Protein AF-A0A2C6L1L6-F1 (afdb_monomer_lite)

InterPro domains:
  IPR036282 Glutathione S-transferase, C-terminal domain superfamily [SSF47616] (89-254)

Structure (mmCIF, N/CA/C/O backbone):
data_AF-A0A2C6L1L6-F1
#
_entry.id   AF-A0A2C6L1L6-F1
#
loop_
_atom_site.group_PDB
_atom_site.id
_atom_site.type_symbol
_atom_site.label_atom_id
_atom_site.label_alt_id
_atom_site.label_comp_id
_atom_site.label_asym_id
_atom_site.label_entity_id
_atom_site.label_seq_id
_atom_site.pdbx_PDB_ins_code
_atom_site.Cartn_x
_atom_site.Cartn_y
_atom_site.Cartn_z
_atom_site.occupancy
_atom_site.B_iso_or_equiv
_atom_site.auth_seq_id
_atom_site.auth_comp_id
_atom_site.auth_asym_id
_atom_site.auth_atom_id
_atom_site.pdbx_PDB_model_num
ATOM 1 N N . VAL A 1 1 ? -10.476 13.068 0.026 1.00 46.41 1 VAL A N 1
ATOM 2 C CA . VAL A 1 1 ? -9.863 13.369 1.341 1.00 46.41 1 VAL A CA 1
ATOM 3 C C . VAL A 1 1 ? -8.502 13.966 1.062 1.00 46.41 1 VAL A C 1
ATOM 5 O O . VAL A 1 1 ? -7.733 13.350 0.335 1.00 46.41 1 VAL A O 1
ATOM 8 N N . ASN A 1 2 ? -8.264 15.187 1.531 1.00 56.75 2 ASN A N 1
ATOM 9 C CA . ASN A 1 2 ? -7.131 16.002 1.102 1.00 56.75 2 ASN A CA 1
ATOM 10 C C . ASN A 1 2 ? -5.957 15.816 2.081 1.00 56.75 2 ASN A C 1
ATOM 12 O O . ASN A 1 2 ? -6.193 15.863 3.288 1.00 56.75 2 ASN A O 1
ATOM 16 N N . PRO A 1 3 ? -4.716 15.591 1.619 1.00 61.66 3 PRO A N 1
ATOM 17 C CA . PRO A 1 3 ? -3.591 15.375 2.524 1.00 61.66 3 PRO A CA 1
ATOM 18 C C . PRO A 1 3 ? -3.150 16.692 3.179 1.00 61.66 3 PRO A C 1
ATOM 20 O O . PRO A 1 3 ? -2.869 17.666 2.480 1.00 61.66 3 PRO A O 1
ATOM 23 N N . PHE A 1 4 ? -3.074 16.707 4.513 1.00 67.75 4 PHE A N 1
ATOM 24 C CA . PHE A 1 4 ? -2.573 17.846 5.286 1.00 67.75 4 PHE A CA 1
ATOM 25 C C . PHE A 1 4 ? -1.070 18.060 5.063 1.00 67.75 4 PHE A C 1
ATOM 27 O O . PHE A 1 4 ? -0.276 17.114 5.078 1.00 67.75 4 PHE A O 1
ATOM 34 N N . GLY A 1 5 ? -0.661 19.315 4.891 1.00 75.38 5 GLY A N 1
ATOM 35 C CA . GLY A 1 5 ? 0.742 19.717 4.883 1.00 75.38 5 GLY A CA 1
ATOM 36 C C . GLY A 1 5 ? 1.354 19.711 6.288 1.00 75.38 5 GLY A C 1
ATOM 37 O O . GLY A 1 5 ? 0.654 19.834 7.286 1.00 75.38 5 GLY A O 1
ATO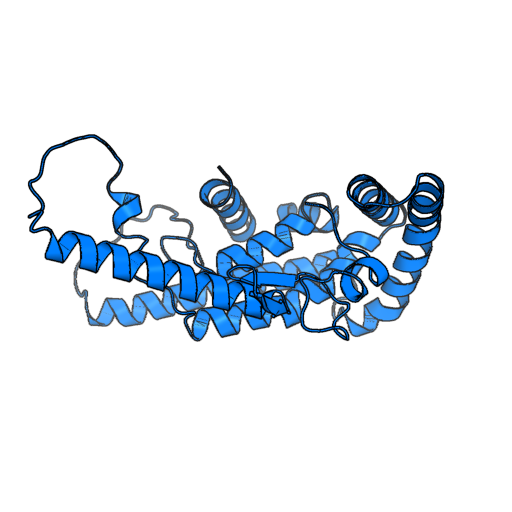M 38 N N . LYS A 1 6 ? 2.692 19.650 6.392 1.00 82.88 6 LYS A N 1
ATOM 39 C CA . LYS A 1 6 ? 3.390 19.639 7.699 1.00 82.88 6 LYS A CA 1
ATOM 40 C C . LYS A 1 6 ? 2.978 20.800 8.609 1.00 82.88 6 LYS A C 1
ATOM 42 O O . LYS A 1 6 ? 2.765 20.596 9.794 1.00 82.88 6 LYS A O 1
ATOM 47 N N . LYS A 1 7 ? 2.866 22.014 8.056 1.00 81.75 7 LYS A N 1
ATOM 48 C CA . LYS A 1 7 ? 2.447 23.203 8.816 1.00 81.75 7 LYS A CA 1
ATOM 49 C C . LYS A 1 7 ? 1.006 23.082 9.304 1.00 81.75 7 LYS A C 1
ATOM 51 O O . LYS A 1 7 ? 0.738 23.432 10.444 1.00 81.75 7 LYS A O 1
ATOM 56 N N . GLU A 1 8 ? 0.121 22.551 8.465 1.00 82.94 8 GLU A N 1
ATOM 57 C CA . GLU A 1 8 ? -1.287 22.341 8.807 1.00 82.94 8 GLU A CA 1
ATOM 58 C C . GLU A 1 8 ? -1.421 21.312 9.932 1.00 82.94 8 GLU A C 1
ATOM 60 O O . GLU A 1 8 ? -2.132 21.570 10.891 1.00 82.94 8 GLU A O 1
ATOM 65 N N . ILE A 1 9 ? -0.662 20.209 9.880 1.00 84.25 9 ILE A N 1
ATOM 66 C CA . ILE A 1 9 ? -0.620 19.196 10.950 1.00 84.25 9 ILE A CA 1
ATOM 67 C C . ILE A 1 9 ? -0.165 19.825 12.276 1.00 84.25 9 ILE A C 1
ATOM 69 O O . ILE A 1 9 ? -0.821 19.677 13.301 1.00 84.25 9 ILE A O 1
ATOM 73 N N . LEU A 1 10 ? 0.940 20.574 12.268 1.00 85.38 10 LEU A N 1
ATOM 74 C CA . LEU A 1 10 ? 1.477 21.188 13.487 1.00 85.38 10 LEU A CA 1
ATOM 75 C C . LEU A 1 10 ? 0.520 22.239 14.080 1.00 85.38 10 LEU A C 1
ATOM 77 O O . LEU A 1 10 ? 0.401 22.374 15.299 1.00 85.38 10 LEU A O 1
ATOM 81 N N . GLN A 1 11 ? -0.184 22.977 13.224 1.00 85.75 11 GLN A N 1
ATOM 82 C CA . GLN A 1 11 ? -1.085 24.053 13.637 1.00 85.75 11 GLN A CA 1
ATOM 83 C C . GLN A 1 11 ? -2.510 23.574 13.946 1.00 85.75 11 GLN A C 1
ATOM 85 O O . GLN A 1 11 ? -3.253 24.324 14.573 1.00 85.75 11 GLN A O 1
ATOM 90 N N . ASP A 1 12 ? -2.893 22.345 13.580 1.00 83.00 12 ASP A N 1
ATOM 91 C CA . ASP A 1 12 ? -4.255 21.844 13.798 1.00 83.00 12 ASP A CA 1
ATOM 92 C C . ASP A 1 12 ? -4.547 21.698 15.303 1.00 83.00 12 ASP A C 1
ATOM 94 O O . ASP A 1 12 ? -3.897 20.891 15.978 1.00 83.00 12 ASP A O 1
ATOM 98 N N . PRO A 1 13 ? -5.505 22.457 15.864 1.00 84.38 13 PRO A N 1
ATOM 99 C CA . PRO A 1 13 ? -5.795 22.445 17.297 1.00 84.38 13 PRO A CA 1
ATOM 100 C C . PRO A 1 13 ? -6.354 21.107 17.796 1.00 84.38 13 PRO A C 1
ATOM 102 O O . PRO A 1 13 ? -6.313 20.856 18.994 1.00 84.38 13 PRO A O 1
ATOM 105 N N . ARG A 1 14 ? -6.852 20.243 16.903 1.00 83.44 14 ARG A N 1
ATOM 106 C CA . ARG A 1 14 ? -7.403 18.924 17.251 1.00 83.44 14 ARG A CA 1
ATOM 107 C C . ARG A 1 14 ? -6.323 17.862 17.435 1.00 83.44 14 ARG A C 1
ATOM 109 O O . ARG A 1 14 ? -6.594 16.808 17.996 1.00 83.44 14 ARG A O 1
ATOM 116 N N . LEU A 1 15 ? -5.118 18.104 16.919 1.00 83.81 15 LEU A N 1
ATOM 117 C CA . LEU A 1 15 ? -4.001 17.175 17.034 1.00 83.81 15 LEU A CA 1
ATOM 118 C C . LEU A 1 15 ? -3.248 17.435 18.338 1.00 83.81 15 LEU A C 1
ATOM 120 O O . LEU A 1 15 ? -2.709 18.526 18.555 1.00 83.81 15 LEU A O 1
ATOM 124 N N . SER A 1 16 ? -3.215 16.418 19.196 1.00 82.25 16 SER A N 1
ATOM 125 C CA . SER A 1 16 ? -2.567 16.451 20.506 1.00 82.25 16 SER A CA 1
ATOM 126 C C . SER A 1 16 ? -1.043 16.359 20.402 1.00 82.25 16 SER A C 1
ATOM 128 O O . SER A 1 16 ? -0.335 16.986 21.188 1.00 82.25 16 SER A O 1
ATOM 130 N N . ASN A 1 17 ? -0.514 15.637 19.407 1.00 82.06 17 ASN A N 1
ATOM 131 C CA . ASN A 1 17 ? 0.925 15.510 19.193 1.00 82.06 17 ASN A CA 1
ATOM 132 C C . ASN A 1 17 ? 1.435 16.562 18.196 1.00 82.06 17 ASN A C 1
ATOM 134 O O . ASN A 1 17 ? 1.318 16.402 16.980 1.00 82.06 17 ASN A O 1
ATOM 138 N N . LYS A 1 18 ? 2.064 17.611 18.736 1.00 82.69 18 LYS A N 1
ATOM 139 C CA . LYS A 1 18 ? 2.643 18.736 17.986 1.00 82.69 18 LYS A CA 1
ATOM 140 C C . LYS A 1 18 ? 4.026 18.470 17.392 1.00 82.69 18 LYS A C 1
ATOM 142 O O . LYS A 1 18 ? 4.619 19.378 16.829 1.00 82.69 18 LYS A O 1
ATOM 147 N N . GLU A 1 19 ? 4.541 17.252 17.485 1.00 85.06 19 GLU A N 1
ATOM 148 C CA . GLU A 1 19 ? 5.825 16.859 16.891 1.00 85.06 19 GLU A CA 1
ATOM 149 C C . GLU A 1 19 ? 5.642 15.867 15.733 1.00 85.06 19 GLU A C 1
ATOM 151 O O . GLU A 1 19 ? 6.502 15.736 14.854 1.00 85.06 19 GLU A O 1
ATOM 156 N N . TYR A 1 20 ? 4.497 15.181 15.683 1.00 84.19 20 TYR A N 1
ATOM 157 C CA . TYR A 1 20 ? 4.194 14.217 14.637 1.00 84.19 20 TYR A CA 1
ATOM 158 C C . TYR A 1 20 ? 3.832 14.919 13.323 1.00 84.19 20 TYR A C 1
ATOM 160 O O . TYR A 1 20 ? 2.864 15.663 13.236 1.00 84.19 20 TYR A O 1
ATOM 168 N N . THR A 1 21 ? 4.612 14.662 12.271 1.00 85.19 21 THR A N 1
ATOM 169 C CA . THR A 1 21 ? 4.483 15.333 10.958 1.00 85.19 21 THR A CA 1
ATOM 170 C C . THR A 1 21 ? 4.276 14.362 9.795 1.00 85.19 21 THR A C 1
ATOM 172 O O . THR A 1 21 ? 4.417 14.739 8.627 1.00 85.19 21 THR A O 1
ATOM 175 N N . LYS A 1 22 ? 3.988 13.094 10.103 1.00 86.94 22 LYS A N 1
ATOM 176 C CA . LYS A 1 22 ? 3.740 12.039 9.115 1.00 86.94 22 LYS A CA 1
ATOM 177 C C . LYS A 1 22 ? 2.232 11.830 8.943 1.00 86.94 22 LYS A C 1
ATOM 179 O O . LYS A 1 22 ? 1.438 12.290 9.749 1.00 86.94 22 LYS A O 1
ATOM 184 N N . VAL A 1 23 ? 1.847 11.150 7.871 1.00 86.44 23 VAL A N 1
ATOM 185 C CA . VAL A 1 23 ? 0.462 10.757 7.568 1.00 86.44 23 VAL A CA 1
ATOM 186 C C . VAL A 1 23 ? 0.443 9.268 7.193 1.00 86.44 23 VAL A C 1
ATOM 188 O O . VAL A 1 23 ? 1.469 8.782 6.705 1.00 86.44 23 VAL A O 1
ATOM 191 N N . PRO A 1 24 ? -0.678 8.542 7.372 1.00 88.38 24 PRO A N 1
ATOM 192 C CA . PRO A 1 24 ? -1.980 9.012 7.863 1.00 88.38 24 PRO A CA 1
ATOM 193 C C . PRO A 1 24 ? -2.023 9.265 9.379 1.00 88.38 24 PRO A C 1
ATOM 195 O O . PRO A 1 24 ? -1.240 8.702 10.139 1.00 88.38 24 PRO A O 1
ATOM 198 N N . ILE A 1 25 ? -2.957 10.128 9.787 1.00 88.19 25 ILE A N 1
ATOM 199 C CA . ILE A 1 25 ? -3.332 10.411 11.180 1.00 88.19 25 ILE A CA 1
ATOM 200 C C . ILE A 1 25 ? -4.840 10.184 11.278 1.00 88.19 25 ILE A C 1
ATOM 202 O O . ILE A 1 25 ? -5.579 10.650 10.405 1.00 88.19 25 ILE A O 1
ATOM 206 N N . ALA A 1 26 ? -5.298 9.494 12.318 1.00 88.06 26 ALA A N 1
ATOM 207 C CA . ALA A 1 26 ? -6.718 9.343 12.614 1.00 88.06 26 ALA A CA 1
ATOM 208 C C . ALA A 1 26 ? -7.043 9.936 13.987 1.00 88.06 26 ALA A C 1
ATOM 210 O O . ALA A 1 26 ? -6.286 9.775 14.939 1.00 88.06 26 ALA A O 1
ATOM 211 N N . LEU A 1 27 ? -8.189 10.608 14.083 1.00 87.81 27 LEU A N 1
ATOM 212 C CA . LEU A 1 27 ? -8.748 11.094 15.341 1.00 87.81 27 LEU A CA 1
ATOM 213 C C . LEU A 1 27 ? -9.930 10.206 15.725 1.00 87.81 27 LEU A C 1
ATOM 215 O O . LEU A 1 27 ? -10.975 10.230 15.070 1.00 87.81 27 LEU A O 1
ATOM 219 N N . PHE A 1 28 ? -9.777 9.423 16.786 1.00 82.88 28 PHE A N 1
ATOM 220 C CA . PHE A 1 28 ? -10.849 8.609 17.340 1.00 82.88 28 PHE A CA 1
ATOM 221 C C . PHE A 1 28 ? -11.625 9.428 18.374 1.00 82.88 28 PHE A C 1
ATOM 223 O O . PHE A 1 28 ? -11.051 10.013 19.287 1.00 82.88 28 PHE A O 1
ATOM 230 N N . HIS A 1 29 ? -12.949 9.506 18.199 1.00 76.69 29 HIS A N 1
ATOM 231 C CA . HIS A 1 29 ? -13.861 10.283 19.059 1.00 76.69 29 HIS A CA 1
ATOM 232 C C . HIS A 1 29 ? -13.523 11.782 19.173 1.00 76.69 29 HIS A C 1
ATOM 234 O O . HIS A 1 29 ? -14.001 12.448 20.078 1.00 76.69 29 HIS A O 1
ATOM 240 N N . GLY A 1 30 ? -12.737 12.318 18.233 1.00 69.56 30 GLY A N 1
ATOM 241 C CA . GLY A 1 30 ? -12.351 13.730 18.209 1.00 69.56 30 GLY A CA 1
ATOM 242 C C . GLY A 1 30 ? -11.222 14.113 19.170 1.00 69.56 30 GLY A C 1
ATOM 243 O O . GLY A 1 30 ? -10.786 15.257 19.113 1.00 69.56 30 GLY A O 1
ATOM 244 N N . GLU A 1 31 ? -10.722 13.179 19.987 1.00 69.12 31 GLU A N 1
ATOM 245 C CA . GLU A 1 31 ? -9.771 13.482 21.070 1.00 69.12 31 GLU A CA 1
ATOM 246 C C . GLU A 1 31 ? -8.540 12.561 21.075 1.00 69.12 31 GLU A C 1
ATOM 248 O O . GLU A 1 31 ? -7.429 13.011 21.352 1.00 69.12 31 GLU A O 1
ATOM 253 N N . GLU A 1 32 ? -8.692 11.282 20.712 1.00 83.81 32 GLU A N 1
ATOM 254 C CA . GLU A 1 32 ? -7.575 10.333 20.678 1.00 83.81 32 GLU A CA 1
ATOM 255 C C . GLU A 1 32 ? -6.912 10.355 19.296 1.00 83.81 32 GLU A C 1
ATOM 257 O O . GLU A 1 32 ? -7.427 9.807 18.315 1.00 83.81 32 GLU A O 1
ATOM 262 N N . GLN A 1 33 ? -5.755 11.012 19.209 1.00 88.44 33 GLN A N 1
ATOM 263 C CA . GLN A 1 33 ? -4.907 10.974 18.022 1.00 88.44 33 GLN A CA 1
ATOM 264 C C . GLN A 1 33 ? -4.154 9.647 17.948 1.00 88.44 33 GLN A C 1
ATOM 266 O O . GLN A 1 33 ? -3.277 9.372 18.765 1.00 88.44 33 GLN A O 1
ATOM 271 N N . VAL A 1 34 ? -4.437 8.876 16.902 1.00 87.94 34 VAL A N 1
ATOM 272 C CA . VAL A 1 34 ? -3.701 7.664 16.550 1.00 87.94 34 VAL A CA 1
ATOM 273 C C . VAL A 1 34 ? -2.881 7.937 15.298 1.00 87.94 34 VAL A C 1
ATOM 275 O O . VAL A 1 34 ? -3.370 8.433 14.278 1.00 87.94 34 VAL A O 1
ATOM 278 N N . ASN A 1 35 ? -1.599 7.630 15.414 1.00 89.69 35 ASN A N 1
ATOM 279 C CA . ASN A 1 35 ? -0.583 7.863 14.405 1.00 89.69 35 ASN A CA 1
ATOM 280 C C . ASN A 1 35 ? -0.129 6.525 13.828 1.00 89.69 35 ASN A C 1
ATOM 282 O O . ASN A 1 35 ? -0.218 5.522 14.519 1.00 89.69 35 ASN A O 1
ATOM 286 N N . ASP A 1 36 ? 0.453 6.549 12.629 1.00 87.69 36 ASP A N 1
ATOM 287 C CA . ASP A 1 36 ? 0.867 5.359 11.875 1.00 87.69 36 ASP A CA 1
ATOM 288 C C . ASP A 1 36 ? -0.301 4.555 11.283 1.00 87.69 36 ASP A C 1
ATOM 290 O O . ASP A 1 36 ? -1.292 4.243 11.935 1.00 87.69 36 ASP A O 1
ATOM 294 N N . SER A 1 37 ? -0.182 4.205 10.002 1.00 88.81 37 SER A N 1
ATOM 295 C CA . SER A 1 37 ? -1.231 3.477 9.285 1.00 88.81 37 SER A CA 1
ATOM 296 C C . SER A 1 37 ? -1.564 2.116 9.896 1.00 88.81 37 SER A C 1
ATOM 298 O O . SER A 1 37 ? -2.732 1.740 9.891 1.00 88.81 37 SER A O 1
ATOM 300 N N . LEU A 1 38 ? -0.569 1.387 10.410 1.00 86.00 38 LEU A N 1
ATOM 301 C CA . LEU A 1 38 ? -0.786 0.053 10.962 1.00 86.00 38 LEU A CA 1
ATOM 302 C C . LEU A 1 38 ? -1.552 0.141 12.282 1.00 86.00 38 LEU A C 1
ATOM 304 O O . LEU A 1 38 ? -2.501 -0.608 12.500 1.00 86.00 38 LEU A O 1
ATOM 308 N N . GLU A 1 39 ? -1.172 1.092 13.129 1.00 87.56 39 GLU A N 1
ATOM 309 C CA . GLU A 1 39 ? -1.824 1.313 14.417 1.00 87.56 39 GLU A CA 1
ATOM 310 C C . GLU A 1 39 ? -3.264 1.805 14.241 1.00 87.56 39 GLU A C 1
ATOM 312 O O . GLU A 1 39 ? -4.180 1.310 14.893 1.00 87.56 39 GLU A O 1
ATOM 317 N N . ILE A 1 40 ? -3.498 2.709 13.284 1.00 89.12 40 ILE A N 1
ATOM 318 C CA . ILE A 1 40 ? -4.851 3.153 12.923 1.00 89.12 40 ILE A CA 1
ATOM 319 C C . ILE A 1 40 ? -5.718 1.959 12.510 1.00 89.12 40 ILE A C 1
ATOM 321 O O . ILE A 1 40 ? -6.861 1.848 12.952 1.00 89.12 40 ILE A O 1
ATOM 325 N N . VAL A 1 41 ? -5.183 1.069 11.671 1.00 85.88 41 VAL A N 1
ATOM 326 C CA . VAL A 1 41 ? -5.895 -0.128 11.210 1.00 85.88 41 VAL A CA 1
ATOM 327 C C . VAL A 1 41 ? -6.230 -1.054 12.384 1.00 85.88 41 VAL A C 1
ATOM 329 O O . VAL A 1 41 ? -7.392 -1.432 12.530 1.00 85.88 41 VAL A O 1
ATOM 332 N N . LYS A 1 42 ? -5.266 -1.344 13.267 1.00 84.38 42 LYS A N 1
ATOM 333 C CA . LYS A 1 42 ? -5.488 -2.152 14.480 1.00 84.38 42 LYS A CA 1
ATOM 334 C C . LYS A 1 42 ? -6.601 -1.572 15.351 1.00 84.38 42 LYS A C 1
ATOM 336 O O . LYS A 1 42 ? -7.556 -2.267 15.695 1.00 84.38 42 LYS A O 1
ATOM 341 N N . ARG A 1 43 ? -6.532 -0.269 15.626 1.00 84.06 43 ARG A N 1
ATOM 342 C CA . ARG A 1 43 ? -7.501 0.427 16.477 1.00 84.06 43 ARG A CA 1
ATOM 343 C C . ARG A 1 43 ? -8.906 0.476 15.868 1.00 84.06 43 ARG A C 1
ATOM 345 O O . ARG A 1 43 ? -9.903 0.406 16.588 1.00 84.06 43 ARG A O 1
ATOM 352 N N . LEU A 1 44 ? -9.011 0.573 14.539 1.00 83.88 44 LEU A N 1
ATOM 353 C CA . LEU A 1 44 ? -10.292 0.470 13.830 1.00 83.88 44 LEU A CA 1
ATOM 354 C C . LEU A 1 44 ? -10.912 -0.924 13.976 1.00 83.88 44 LEU A C 1
ATOM 356 O O . LEU A 1 44 ? -12.116 -1.012 14.229 1.00 83.88 44 LEU A O 1
ATOM 360 N N . CYS A 1 45 ? -10.112 -1.986 13.855 1.00 78.88 45 CYS A N 1
ATOM 361 C CA . CYS A 1 45 ? -10.575 -3.365 14.023 1.00 78.88 45 CYS A CA 1
ATOM 362 C C . CYS A 1 45 ? -11.119 -3.613 15.434 1.00 78.88 45 CYS A C 1
ATOM 364 O O . CYS A 1 45 ? -12.265 -4.048 15.578 1.00 78.88 45 CYS A O 1
ATOM 366 N N . GLU A 1 46 ? -10.358 -3.228 16.463 1.00 81.00 46 GLU A N 1
ATOM 367 C CA . GLU A 1 46 ? -10.782 -3.338 17.864 1.00 81.00 46 GLU A CA 1
ATOM 368 C C . GLU A 1 46 ? -12.114 -2.615 18.110 1.00 81.00 46 GLU A C 1
ATOM 370 O O . GLU A 1 46 ? -13.038 -3.150 18.730 1.00 81.00 46 GLU A O 1
ATOM 375 N N . LYS A 1 47 ? -12.253 -1.397 17.572 1.00 78.25 47 LYS A N 1
ATOM 376 C CA . LYS A 1 47 ? -13.466 -0.590 17.734 1.00 78.25 47 LYS A CA 1
ATOM 377 C C . LYS A 1 47 ? -14.674 -1.183 17.010 1.00 78.25 47 LYS A C 1
ATOM 379 O O . LYS A 1 47 ? -15.788 -1.139 17.539 1.00 78.25 47 LYS A O 1
ATOM 384 N N . TYR A 1 48 ? -14.484 -1.695 15.795 1.00 76.88 48 TYR A N 1
ATOM 385 C CA . TYR A 1 48 ? -15.557 -2.341 15.041 1.00 76.88 48 TYR A CA 1
ATOM 386 C C . TYR A 1 48 ? -16.092 -3.560 15.798 1.00 76.88 48 TYR A C 1
ATOM 388 O O . TYR A 1 48 ? -17.307 -3.729 15.922 1.00 76.88 48 TYR A O 1
ATOM 396 N N . HIS A 1 49 ? -15.192 -4.340 16.398 1.00 70.56 49 HIS A N 1
ATOM 397 C CA . HIS A 1 49 ? -15.558 -5.485 17.217 1.00 70.56 49 HIS A CA 1
ATO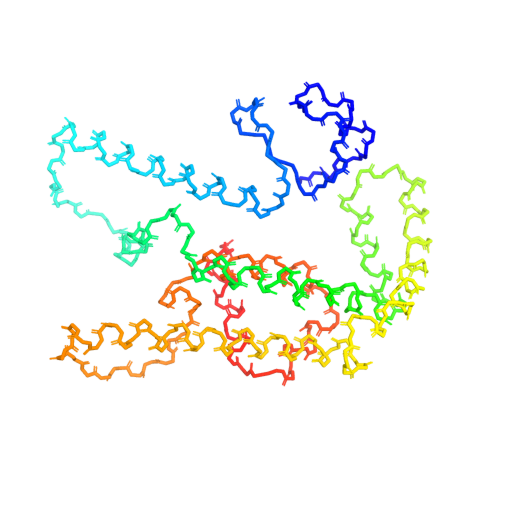M 398 C C . HIS A 1 49 ? -16.324 -5.097 18.477 1.00 70.56 49 HIS A C 1
ATOM 400 O O . HIS A 1 49 ? -17.405 -5.628 18.715 1.00 70.56 49 HIS A O 1
ATOM 406 N N . TRP A 1 50 ? -15.824 -4.115 19.235 1.00 70.44 50 TRP A N 1
ATOM 407 C CA . TRP A 1 50 ? -16.529 -3.575 20.401 1.00 70.44 50 TRP A CA 1
ATOM 408 C C . TRP A 1 50 ? -17.980 -3.201 20.068 1.00 70.44 50 TRP A C 1
ATOM 410 O O . TRP A 1 50 ? -18.911 -3.548 20.798 1.00 70.44 50 TRP A O 1
ATOM 420 N N . LYS A 1 51 ? -18.192 -2.532 18.928 1.00 74.25 51 LYS A N 1
ATOM 421 C CA . LYS A 1 51 ? -19.529 -2.131 18.479 1.00 74.25 51 LYS A CA 1
ATOM 422 C C . LYS A 1 51 ? -20.421 -3.335 18.153 1.00 74.25 51 LYS A C 1
ATOM 424 O O . LYS A 1 51 ? -21.601 -3.310 18.496 1.00 74.25 51 LYS A O 1
ATOM 429 N N . LEU A 1 52 ? -19.877 -4.369 17.509 1.00 75.06 52 LEU A N 1
ATOM 430 C CA . LEU A 1 52 ? -20.602 -5.608 17.206 1.00 75.06 52 LEU A CA 1
ATOM 431 C C . LEU A 1 52 ? -21.005 -6.364 18.477 1.00 75.06 52 LEU A C 1
ATOM 433 O O . LEU A 1 52 ? -22.163 -6.764 18.600 1.00 75.06 52 LEU A O 1
ATOM 437 N N . SER A 1 53 ? -20.081 -6.522 19.427 1.00 73.88 53 SER A N 1
ATOM 438 C CA . SER A 1 53 ? -20.332 -7.210 20.699 1.00 73.88 53 SER A CA 1
ATOM 439 C C . SER A 1 53 ? -21.427 -6.507 21.499 1.00 73.88 53 SER A C 1
ATOM 441 O O . SER A 1 53 ? -22.389 -7.143 21.926 1.00 73.88 53 SER A O 1
ATOM 443 N N . ARG A 1 54 ? -21.373 -5.173 21.572 1.00 78.12 54 ARG A N 1
ATOM 444 C CA . ARG A 1 54 ? -22.393 -4.368 22.249 1.00 78.12 54 ARG A CA 1
ATOM 445 C C . ARG A 1 54 ? -23.774 -4.466 21.590 1.00 78.12 54 ARG A C 1
ATOM 447 O O . ARG A 1 54 ? -24.775 -4.593 22.286 1.00 78.12 54 ARG A O 1
ATOM 454 N N . GLN A 1 55 ? -23.848 -4.467 20.257 1.00 75.56 55 GLN A N 1
ATOM 455 C CA . GLN A 1 55 ? -25.120 -4.676 19.551 1.00 75.56 55 GLN A CA 1
ATOM 456 C C . GLN A 1 55 ? -25.704 -6.074 19.788 1.00 75.56 55 GLN A C 1
ATOM 458 O O . GLN A 1 55 ? -26.923 -6.237 19.787 1.00 75.56 55 GLN A O 1
ATOM 463 N N . LYS A 1 56 ? -24.853 -7.088 19.972 1.00 78.50 56 LYS A N 1
ATOM 464 C CA . LYS A 1 56 ? -25.284 -8.455 20.287 1.00 78.50 56 LYS A CA 1
ATOM 465 C C . LYS A 1 56 ? -25.852 -8.546 21.706 1.00 78.50 56 LYS A C 1
ATOM 467 O O . LYS A 1 56 ? -26.891 -9.170 21.892 1.00 78.50 56 LYS A O 1
ATOM 472 N N . GLU A 1 57 ? -25.221 -7.886 22.674 1.00 75.75 57 GLU A N 1
ATOM 473 C CA . GLU A 1 57 ? -25.690 -7.801 24.066 1.00 75.75 57 GLU A CA 1
ATOM 474 C C . GLU A 1 57 ? -26.997 -6.997 24.202 1.00 75.75 57 GLU A C 1
ATOM 476 O O . GLU A 1 57 ? -27.935 -7.435 24.870 1.00 75.75 57 GLU A O 1
ATOM 481 N N . GLU A 1 58 ? -27.112 -5.855 23.513 1.00 76.50 58 GLU A N 1
ATOM 482 C CA . GLU A 1 58 ? -28.339 -5.041 23.492 1.00 76.50 58 GLU A CA 1
ATOM 483 C C . GLU A 1 58 ? -29.520 -5.822 22.878 1.00 76.50 58 GLU A C 1
ATOM 485 O O . GLU A 1 58 ? -30.623 -5.801 23.416 1.00 76.50 58 GLU A O 1
ATOM 490 N N . LYS A 1 59 ? -29.292 -6.608 21.816 1.00 74.62 59 LYS A N 1
ATOM 491 C CA . LYS A 1 59 ? -30.328 -7.490 21.241 1.00 74.62 59 LYS A CA 1
ATOM 492 C C . LYS A 1 59 ? -30.692 -8.673 22.139 1.00 74.62 59 LYS A C 1
ATOM 494 O O . LYS A 1 59 ? -31.861 -9.035 22.216 1.00 74.62 59 LYS A O 1
ATOM 499 N N . ALA A 1 60 ? -29.718 -9.258 22.836 1.00 72.56 60 ALA A N 1
ATOM 500 C CA . ALA A 1 60 ? -29.963 -10.356 23.772 1.00 72.56 60 ALA A CA 1
ATOM 501 C C . ALA A 1 60 ? -30.764 -9.906 25.010 1.00 72.56 60 ALA A C 1
ATOM 503 O O . ALA A 1 60 ? -31.577 -10.666 25.527 1.00 72.56 60 ALA A O 1
ATOM 504 N N . SER A 1 61 ? -30.562 -8.666 25.468 1.00 70.81 61 SER A N 1
ATOM 505 C CA . SER A 1 61 ? -31.267 -8.088 26.625 1.00 70.81 61 SER A CA 1
ATOM 506 C C . SER A 1 61 ? -32.682 -7.583 26.317 1.00 70.81 61 SER A C 1
ATOM 508 O O . SER A 1 61 ? -33.506 -7.510 27.226 1.00 70.81 61 SER A O 1
ATOM 510 N N . LEU A 1 62 ? -32.997 -7.291 25.052 1.00 72.44 62 LEU A N 1
ATOM 511 C CA . LEU A 1 62 ? -34.337 -6.887 24.605 1.00 72.44 62 LEU A CA 1
ATOM 512 C C . LEU A 1 62 ? -35.295 -8.066 24.349 1.00 72.44 62 LEU A C 1
ATOM 514 O O . LEU A 1 62 ? -36.441 -7.839 23.971 1.00 72.44 62 LEU A O 1
ATOM 518 N N . GLY A 1 63 ? -34.863 -9.312 24.573 1.00 54.34 63 GLY A N 1
ATOM 519 C CA . GLY A 1 63 ? -35.739 -10.484 24.481 1.00 54.34 63 GLY A CA 1
ATOM 520 C C . GLY A 1 63 ? -36.281 -10.767 23.076 1.00 54.34 63 GLY A C 1
ATOM 521 O O . GLY A 1 63 ? -37.260 -11.499 22.943 1.00 54.34 63 GLY A O 1
ATOM 522 N N . GLU A 1 64 ? -35.664 -10.216 22.025 1.00 54.41 64 GLU A N 1
ATOM 523 C CA . GLU A 1 64 ? -35.939 -10.630 20.649 1.00 54.41 64 GLU A CA 1
ATOM 524 C C . GLU A 1 64 ? -35.360 -12.034 20.444 1.00 54.41 64 GLU A C 1
ATOM 526 O O . GLU A 1 64 ? -34.246 -12.216 19.944 1.00 54.41 64 GLU A O 1
ATOM 531 N N . GLU A 1 65 ? -36.120 -13.057 20.841 1.00 45.12 65 GLU A N 1
ATOM 532 C CA . GLU A 1 65 ? -35.922 -14.384 20.281 1.00 45.12 65 GLU A CA 1
ATOM 533 C C . GLU A 1 65 ? -35.968 -14.259 18.760 1.00 45.12 65 GLU A C 1
ATOM 535 O O . GLU A 1 65 ? -36.834 -13.579 18.198 1.00 45.12 65 GLU A O 1
ATOM 540 N N . ALA A 1 66 ? -35.004 -14.902 18.101 1.00 45.88 66 ALA A N 1
ATOM 541 C CA . ALA A 1 66 ? -34.910 -14.994 16.657 1.00 45.88 66 ALA A CA 1
ATOM 542 C C . ALA A 1 66 ? -36.135 -15.740 16.103 1.00 45.88 66 ALA A C 1
ATOM 544 O O . ALA A 1 66 ? -36.069 -16.909 15.732 1.00 45.88 66 ALA A O 1
ATOM 545 N N . SER A 1 67 ? -37.265 -15.043 16.036 1.00 39.09 67 SER A N 1
ATOM 546 C CA . SER A 1 67 ? -38.433 -15.448 15.285 1.00 39.09 67 SER A CA 1
ATOM 547 C C . SER A 1 67 ? -38.079 -15.298 13.813 1.00 39.09 67 SER A C 1
ATOM 549 O O . SER A 1 67 ? -38.040 -14.219 13.220 1.00 39.09 67 SER A O 1
ATOM 551 N N . SER A 1 68 ? -37.726 -16.446 13.246 1.00 45.62 68 SER A N 1
ATOM 552 C CA . SER A 1 68 ? -37.678 -16.724 11.823 1.00 45.62 68 SER A CA 1
ATOM 553 C C . SER A 1 68 ? -38.875 -16.096 11.111 1.00 45.62 68 SER A C 1
ATOM 555 O O . SER A 1 68 ? -39.963 -16.668 11.074 1.00 45.62 68 SER A O 1
ATOM 557 N N . SER A 1 69 ? -38.674 -14.929 10.509 1.00 36.00 69 SER A N 1
ATOM 558 C CA . SER A 1 69 ? -39.565 -14.431 9.475 1.00 36.00 69 SER A CA 1
ATOM 559 C C . SER A 1 69 ? -38.724 -13.911 8.318 1.00 36.00 69 SER A C 1
ATOM 561 O O . SER A 1 69 ? -37.854 -13.049 8.425 1.00 36.00 69 SER A O 1
ATOM 563 N N . SER A 1 70 ? -38.934 -14.600 7.210 1.00 41.66 70 SER A N 1
ATOM 564 C CA . SER A 1 70 ? -38.310 -14.468 5.911 1.00 41.66 70 SER A CA 1
ATOM 565 C C . SER A 1 70 ? -38.376 -13.045 5.359 1.00 41.66 70 SER A C 1
ATOM 567 O O . SER A 1 70 ? -39.449 -12.558 5.012 1.00 41.66 70 SER A O 1
ATOM 569 N N . SER A 1 71 ? -37.214 -12.438 5.139 1.00 31.86 71 SER A N 1
ATOM 570 C CA . SER A 1 71 ? -37.015 -11.558 3.989 1.00 31.86 71 SER A CA 1
ATOM 571 C C . SER A 1 71 ? -35.609 -11.782 3.434 1.00 31.86 71 SER A C 1
ATOM 573 O O . SER A 1 71 ? -34.618 -11.871 4.153 1.00 31.86 71 SER A O 1
ATOM 575 N N . SER A 1 72 ? -35.572 -12.011 2.129 1.00 35.47 72 SER A N 1
ATOM 576 C CA . SER A 1 72 ? -34.435 -12.422 1.316 1.00 35.47 72 SER A CA 1
ATOM 577 C C . SER A 1 72 ? -33.228 -11.496 1.478 1.00 35.47 72 SER A C 1
ATOM 579 O O . SER A 1 72 ? -33.194 -10.405 0.917 1.00 35.47 72 SER A O 1
ATOM 581 N N . SER A 1 73 ? -32.221 -11.937 2.222 1.00 33.31 73 SER A N 1
ATOM 582 C CA . SER A 1 73 ? -30.858 -11.406 2.171 1.00 33.31 73 SER A CA 1
ATOM 583 C C . SER A 1 73 ? -29.913 -12.587 2.355 1.00 33.31 73 SER A C 1
ATOM 585 O O . SER A 1 73 ? -30.054 -13.344 3.313 1.00 33.31 73 SER A O 1
ATOM 587 N N . SER A 1 74 ? -29.024 -12.792 1.388 1.00 33.34 74 SER A N 1
ATOM 588 C CA . SER A 1 74 ? -28.174 -13.972 1.225 1.00 33.34 74 SER A CA 1
ATOM 589 C C . SER A 1 74 ? -27.508 -14.455 2.532 1.00 33.34 74 SER A C 1
ATOM 591 O O . SER A 1 74 ? -26.883 -13.649 3.224 1.00 33.34 74 SER A O 1
ATOM 593 N N . PRO A 1 75 ? -27.583 -15.760 2.863 1.00 35.28 75 PRO A N 1
ATOM 594 C CA . PRO A 1 75 ? -27.039 -16.315 4.107 1.00 35.28 75 PRO A CA 1
ATOM 595 C C . PRO A 1 75 ? -25.500 -16.319 4.194 1.00 35.28 75 PRO A C 1
ATOM 597 O O . PRO A 1 75 ? -24.966 -16.546 5.278 1.00 35.28 75 PRO A O 1
ATOM 600 N N . ASP A 1 76 ? -24.787 -16.028 3.100 1.00 34.75 76 ASP A N 1
ATOM 601 C CA . ASP A 1 76 ? -23.317 -16.067 3.053 1.00 34.75 76 ASP A CA 1
ATOM 602 C C . ASP A 1 76 ? -22.633 -14.975 3.895 1.00 34.75 76 ASP A C 1
ATOM 604 O O . ASP A 1 76 ? -21.612 -15.239 4.522 1.00 34.75 76 ASP A O 1
ATOM 608 N N . LEU A 1 77 ? -23.223 -13.781 4.023 1.00 39.84 77 LEU A N 1
ATOM 609 C CA . LEU A 1 77 ? -22.589 -12.662 4.747 1.00 39.84 77 LEU A CA 1
ATOM 610 C C . LEU A 1 77 ? -22.650 -12.804 6.280 1.00 39.84 77 LEU A C 1
ATOM 612 O O . LEU A 1 77 ? -21.957 -12.093 7.006 1.00 39.84 77 LEU A O 1
ATOM 616 N N . ARG A 1 78 ? -23.496 -13.699 6.815 1.00 32.81 78 ARG A N 1
ATOM 617 C CA . ARG A 1 78 ? -23.673 -13.853 8.274 1.00 32.81 78 ARG A CA 1
ATOM 618 C C . ARG A 1 78 ? -22.595 -14.715 8.935 1.00 32.81 78 ARG A C 1
ATOM 620 O O . ARG A 1 78 ? -22.325 -14.499 10.111 1.00 32.81 78 ARG A O 1
ATOM 627 N N . ARG A 1 79 ? -21.964 -15.645 8.205 1.00 35.72 79 ARG A N 1
ATOM 628 C CA . ARG A 1 79 ? -20.845 -16.468 8.717 1.00 35.72 79 ARG A CA 1
ATOM 629 C C . ARG A 1 79 ? -19.485 -15.774 8.631 1.00 35.72 79 ARG A C 1
ATOM 631 O O . ARG A 1 79 ? -18.556 -16.175 9.323 1.00 35.72 79 ARG A O 1
ATOM 638 N N . GLU A 1 80 ? -19.360 -14.728 7.818 1.00 44.84 80 GLU A N 1
ATOM 639 C CA . GLU A 1 80 ? -18.098 -13.996 7.630 1.00 44.84 80 GLU A CA 1
ATOM 640 C C . GLU A 1 80 ? -17.679 -13.181 8.870 1.00 44.84 80 GLU A C 1
ATOM 642 O O . GLU A 1 80 ? -16.514 -12.820 9.005 1.00 44.84 80 GLU A O 1
ATOM 647 N N . ASN A 1 81 ? -18.597 -12.947 9.814 1.00 41.88 81 ASN A N 1
ATOM 648 C CA . ASN A 1 81 ? -18.427 -11.994 10.916 1.00 41.88 81 ASN A CA 1
ATOM 649 C C . ASN A 1 81 ? -18.057 -12.632 12.278 1.00 41.88 81 ASN A C 1
ATOM 651 O O . ASN A 1 81 ? -18.049 -11.944 13.298 1.00 41.88 81 ASN A O 1
ATOM 655 N N . GLU A 1 82 ? -17.785 -13.943 12.327 1.00 43.28 82 GLU A N 1
ATOM 656 C CA . GLU A 1 82 ? -17.528 -14.677 13.585 1.00 43.28 82 GLU A CA 1
ATOM 657 C C . GLU A 1 82 ? -16.037 -14.811 13.947 1.00 43.28 82 GLU A C 1
ATOM 659 O O . GLU A 1 82 ? -15.711 -15.047 15.109 1.00 43.28 82 GLU A O 1
ATOM 664 N N . ARG A 1 83 ? -15.109 -14.577 13.008 1.00 50.94 83 ARG A N 1
ATOM 665 C CA . ARG A 1 83 ? -13.652 -14.541 13.275 1.00 50.94 83 ARG A CA 1
ATOM 666 C C . ARG A 1 83 ? -13.216 -13.142 13.717 1.00 50.94 83 ARG A C 1
ATOM 668 O O . ARG A 1 83 ? -12.428 -12.468 13.068 1.00 50.94 83 ARG A O 1
ATOM 675 N N . GLY A 1 84 ? -13.858 -12.688 14.789 1.00 44.16 84 GLY A N 1
ATOM 676 C CA . GLY A 1 84 ? -13.960 -11.293 15.184 1.00 44.16 84 GLY A CA 1
ATOM 677 C C . GLY A 1 84 ? -12.637 -10.588 15.456 1.00 44.16 84 GLY A C 1
ATOM 678 O O . GLY A 1 84 ? -11.865 -11.018 16.300 1.00 44.16 84 GLY A O 1
ATOM 679 N N . GLY A 1 85 ? -12.474 -9.421 14.827 1.00 53.03 85 GLY A N 1
ATOM 680 C CA . GLY A 1 85 ? -12.192 -8.161 15.523 1.00 53.03 85 GLY A CA 1
ATOM 681 C C . GLY A 1 85 ? -10.812 -7.921 16.128 1.00 53.03 85 GLY A C 1
ATOM 682 O O . GLY A 1 85 ? -10.448 -6.772 16.368 1.00 53.03 85 GLY A O 1
ATOM 683 N N . VAL A 1 86 ? -10.062 -8.984 16.371 1.00 64.94 86 VAL A N 1
ATOM 684 C CA . VAL A 1 86 ? -8.726 -8.983 16.945 1.00 64.94 86 VAL A CA 1
ATOM 685 C C . VAL A 1 86 ? -7.795 -9.495 15.867 1.00 64.94 86 VAL A C 1
ATOM 687 O O . VAL A 1 86 ? -8.018 -10.569 15.312 1.00 64.94 86 VAL A O 1
ATOM 690 N N . LEU A 1 87 ? -6.766 -8.705 15.569 1.00 74.69 87 LEU A N 1
ATOM 691 C CA . LEU A 1 87 ? -5.760 -9.075 14.589 1.00 74.69 87 LEU A CA 1
ATOM 692 C C . LEU A 1 87 ? -5.128 -10.401 15.004 1.00 74.69 87 LEU A C 1
ATOM 694 O O . LEU A 1 87 ? -4.519 -10.495 16.073 1.00 74.69 87 LEU A O 1
ATOM 698 N N . THR A 1 88 ? -5.276 -11.431 14.177 1.00 83.31 88 THR A N 1
ATOM 699 C CA . THR A 1 88 ? -4.623 -12.703 14.459 1.00 83.31 88 THR A CA 1
ATOM 700 C C . THR A 1 88 ? -3.106 -12.512 14.377 1.00 83.31 88 THR A C 1
ATOM 702 O O . THR A 1 88 ? -2.609 -11.718 13.569 1.00 83.31 88 THR A O 1
ATOM 705 N N . PRO A 1 89 ? -2.314 -13.262 15.163 1.00 85.44 89 PRO A N 1
ATOM 706 C CA . PRO A 1 89 ? -0.857 -13.190 15.072 1.00 85.44 89 PRO A CA 1
ATOM 707 C C . PRO A 1 89 ? -0.339 -13.606 13.688 1.00 85.44 89 PRO A C 1
ATOM 709 O O . PRO A 1 89 ? 0.827 -13.390 13.374 1.00 85.44 89 PRO A O 1
ATOM 712 N N . GLU A 1 90 ? -1.169 -14.249 12.867 1.00 86.31 90 GLU A N 1
ATOM 713 C CA . GLU A 1 90 ? -0.840 -14.613 11.492 1.00 86.31 90 GLU A CA 1
ATOM 714 C C . GLU A 1 90 ? -1.000 -13.417 10.561 1.00 86.31 90 GLU A C 1
ATOM 716 O O . GLU A 1 90 ? -0.026 -13.032 9.916 1.00 86.31 90 GLU A O 1
ATOM 721 N N . GLU A 1 91 ? -2.164 -12.763 10.592 1.00 86.81 91 GLU A N 1
ATOM 722 C CA . GLU A 1 91 ? -2.398 -11.513 9.866 1.00 86.81 91 GLU A CA 1
ATOM 723 C C . GLU A 1 91 ? -1.368 -10.446 10.239 1.00 86.81 91 GLU A C 1
ATOM 725 O O . GLU A 1 91 ? -0.848 -9.770 9.359 1.00 86.81 91 GLU A O 1
ATOM 730 N N . GLU A 1 92 ? -1.008 -10.306 11.519 1.00 88.62 92 GLU A N 1
ATOM 731 C CA . GLU A 1 92 ? -0.003 -9.322 11.931 1.00 88.62 92 GLU A CA 1
ATOM 732 C C . GLU A 1 92 ? 1.368 -9.586 11.294 1.00 88.62 92 GLU A C 1
ATOM 734 O O . GLU A 1 92 ? 2.029 -8.654 10.824 1.00 88.62 92 GLU A O 1
ATOM 739 N N . ARG A 1 93 ? 1.796 -10.855 11.239 1.00 91.75 93 ARG A N 1
ATOM 740 C CA . ARG A 1 93 ? 3.064 -11.239 10.599 1.00 91.75 93 ARG A CA 1
ATOM 741 C C . ARG A 1 93 ? 3.041 -10.944 9.107 1.00 91.75 93 ARG A C 1
ATOM 743 O O . ARG A 1 93 ? 4.028 -10.433 8.577 1.00 91.75 93 ARG A O 1
ATOM 750 N N . ASP A 1 94 ? 1.941 -11.270 8.443 1.00 93.00 94 ASP A N 1
ATOM 751 C CA . ASP A 1 94 ? 1.812 -11.128 6.997 1.00 93.00 94 ASP A CA 1
ATOM 752 C C . ASP A 1 94 ? 1.614 -9.658 6.582 1.00 93.00 94 ASP A C 1
ATOM 754 O O . ASP A 1 94 ? 2.253 -9.198 5.634 1.00 93.00 94 ASP A O 1
ATOM 758 N N . ILE A 1 95 ? 0.893 -8.856 7.372 1.00 91.88 95 ILE A N 1
ATOM 759 C CA . ILE A 1 95 ? 0.843 -7.395 7.219 1.00 91.88 95 ILE A CA 1
ATOM 760 C C . ILE A 1 95 ? 2.233 -6.790 7.416 1.00 91.88 95 ILE A C 1
ATOM 762 O O . ILE A 1 95 ? 2.688 -6.003 6.586 1.00 91.88 95 ILE A O 1
ATOM 766 N N . LYS A 1 96 ? 2.950 -7.162 8.482 1.00 92.62 96 LYS A N 1
ATOM 767 C CA . LYS A 1 96 ? 4.313 -6.667 8.709 1.00 92.62 96 LYS A CA 1
ATOM 768 C C . LYS A 1 96 ? 5.228 -7.006 7.530 1.00 92.62 96 LYS A C 1
ATOM 770 O O . LYS A 1 96 ? 5.978 -6.145 7.070 1.00 92.62 96 LYS A O 1
ATOM 775 N N . TRP A 1 97 ? 5.112 -8.219 6.988 1.00 94.75 97 TRP A N 1
ATOM 776 C CA . TRP A 1 97 ? 5.849 -8.618 5.794 1.00 94.75 97 TRP A CA 1
ATOM 777 C C . TRP A 1 97 ? 5.545 -7.704 4.596 1.00 94.75 97 TRP A C 1
ATOM 779 O O . TRP A 1 97 ? 6.486 -7.272 3.929 1.00 94.75 97 TRP A O 1
ATOM 789 N N . VAL A 1 98 ? 4.280 -7.336 4.362 1.00 94.38 98 VAL A N 1
ATOM 790 C CA . VAL A 1 98 ? 3.883 -6.392 3.299 1.00 94.38 98 VAL A CA 1
ATOM 791 C C . VAL A 1 98 ? 4.576 -5.037 3.464 1.00 94.38 98 VAL A C 1
ATOM 793 O O . VAL A 1 98 ? 5.168 -4.526 2.509 1.00 94.38 98 VAL A O 1
ATOM 796 N N . TYR A 1 99 ? 4.561 -4.465 4.671 1.00 92.50 99 TYR A N 1
ATOM 797 C CA . TYR A 1 99 ? 5.221 -3.184 4.952 1.00 92.50 99 TYR A CA 1
ATOM 798 C C . TYR A 1 99 ? 6.739 -3.236 4.740 1.00 92.50 99 TYR A C 1
ATOM 800 O O . TYR A 1 99 ? 7.325 -2.270 4.250 1.00 92.50 99 TYR A O 1
ATOM 808 N N . GLU A 1 100 ? 7.379 -4.348 5.098 1.00 92.06 100 GLU A N 1
ATOM 809 C CA . GLU A 1 100 ? 8.838 -4.490 5.052 1.00 92.06 100 GLU A CA 1
ATOM 810 C C . GLU A 1 100 ? 9.371 -4.935 3.684 1.00 92.06 100 GL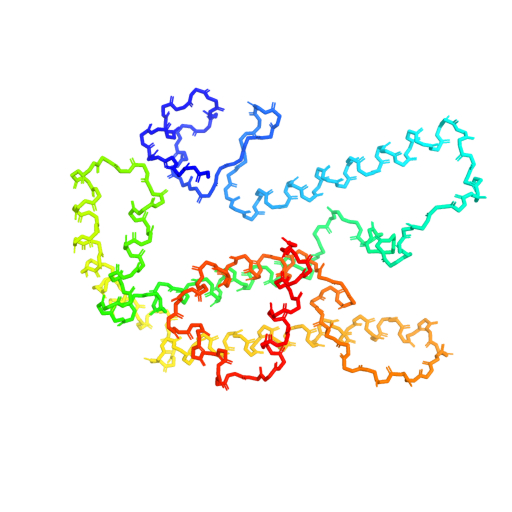U A C 1
ATOM 812 O O . GLU A 1 100 ? 10.502 -4.595 3.336 1.00 92.06 100 GLU A O 1
ATOM 817 N N . ASN A 1 101 ? 8.584 -5.674 2.896 1.00 91.38 101 ASN A N 1
ATOM 818 C CA . ASN A 1 101 ? 9.066 -6.334 1.677 1.00 91.38 101 ASN A CA 1
ATOM 819 C C . ASN A 1 101 ? 8.363 -5.845 0.408 1.00 91.38 101 ASN A C 1
ATOM 821 O O . ASN A 1 101 ? 9.022 -5.690 -0.618 1.00 91.38 101 ASN A O 1
ATOM 825 N N . LEU A 1 102 ? 7.059 -5.555 0.462 1.00 91.94 102 LEU A N 1
ATOM 826 C CA . LEU A 1 102 ? 6.293 -5.142 -0.716 1.00 91.94 102 LEU A CA 1
ATOM 827 C C . LEU A 1 102 ? 6.331 -3.619 -0.915 1.00 91.94 102 LEU A C 1
ATOM 829 O O . LEU A 1 102 ? 6.719 -3.131 -1.979 1.00 91.94 102 LEU A O 1
ATOM 833 N N . VAL A 1 103 ? 5.986 -2.847 0.119 1.00 91.19 103 VAL A N 1
ATOM 834 C CA . VAL A 1 103 ? 5.896 -1.374 0.050 1.00 91.19 103 VAL A CA 1
ATOM 835 C C . VAL A 1 103 ? 7.211 -0.698 -0.381 1.00 91.19 103 VAL A C 1
ATOM 837 O O . VAL A 1 103 ? 7.163 0.232 -1.198 1.00 91.19 103 VAL A O 1
ATOM 840 N N . PRO A 1 104 ? 8.407 -1.131 0.071 1.00 90.06 104 PRO A N 1
ATOM 841 C CA . PRO A 1 104 ? 9.660 -0.482 -0.324 1.00 90.06 104 PRO A CA 1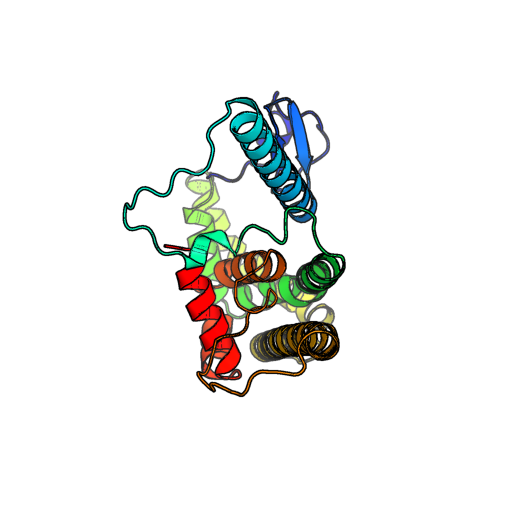
ATOM 842 C C . PRO A 1 104 ? 9.973 -0.557 -1.827 1.00 90.06 104 PRO A C 1
ATOM 844 O O . PRO A 1 104 ? 10.750 0.270 -2.324 1.00 90.06 104 PRO A O 1
ATOM 847 N N . LEU A 1 105 ? 9.350 -1.492 -2.558 1.00 89.75 105 LEU A N 1
ATOM 848 C CA . LEU A 1 105 ? 9.499 -1.657 -4.008 1.00 89.75 105 LEU A CA 1
ATOM 849 C C . LEU A 1 105 ? 8.738 -0.589 -4.806 1.00 89.75 105 LEU A C 1
ATOM 851 O O . LEU A 1 105 ? 9.097 -0.289 -5.949 1.00 89.75 105 LEU A O 1
ATOM 855 N N . PHE A 1 106 ? 7.712 0.024 -4.211 1.00 90.06 106 PHE A N 1
ATOM 856 C CA . PHE A 1 106 ? 6.759 0.868 -4.933 1.00 90.06 106 PHE A CA 1
ATOM 857 C C . PHE A 1 106 ? 7.402 2.093 -5.577 1.00 90.06 106 PHE A C 1
ATOM 859 O O . PHE A 1 106 ? 7.120 2.347 -6.747 1.00 90.06 106 PHE A O 1
ATOM 866 N N . PRO A 1 107 ? 8.305 2.845 -4.914 1.00 87.81 107 PRO A N 1
ATOM 867 C CA . PRO A 1 107 ? 8.927 3.996 -5.560 1.00 87.81 107 PRO A CA 1
ATOM 868 C C . PRO A 1 107 ? 9.703 3.604 -6.820 1.00 87.81 107 PRO A C 1
ATOM 870 O O . PRO A 1 107 ? 9.616 4.290 -7.833 1.00 87.81 107 PRO A O 1
ATOM 873 N N . ALA A 1 108 ? 10.389 2.463 -6.803 1.00 86.38 108 ALA A N 1
ATOM 874 C CA . ALA A 1 108 ? 11.125 1.996 -7.969 1.00 86.38 108 ALA A CA 1
ATOM 875 C C . ALA A 1 108 ? 10.212 1.500 -9.101 1.00 86.38 108 ALA A C 1
ATOM 877 O O . ALA A 1 108 ? 10.544 1.695 -10.267 1.00 86.38 108 ALA A O 1
ATOM 878 N N . CYS A 1 109 ? 9.027 0.979 -8.781 1.00 87.81 109 CYS A N 1
ATOM 879 C CA . CYS A 1 109 ? 7.995 0.660 -9.769 1.00 87.81 109 CYS A CA 1
ATOM 880 C C . CYS A 1 109 ? 7.353 1.928 -10.369 1.00 87.81 109 CYS A C 1
ATOM 882 O O . CYS A 1 109 ? 7.229 2.081 -11.583 1.00 87.81 109 CYS A O 1
ATOM 884 N N . MET A 1 110 ? 6.989 2.894 -9.524 1.00 86.25 110 MET A N 1
ATOM 885 C CA . MET A 1 110 ? 6.298 4.120 -9.941 1.00 86.25 110 MET A CA 1
ATOM 886 C C . MET A 1 110 ? 7.213 5.062 -10.742 1.00 86.25 110 MET A C 1
ATOM 888 O O . MET A 1 110 ? 6.791 5.673 -11.729 1.00 86.25 110 MET A O 1
ATOM 892 N N . TYR A 1 111 ? 8.491 5.151 -10.367 1.00 87.12 111 TYR A N 1
ATOM 893 C CA . TYR A 1 111 ? 9.439 6.135 -10.902 1.00 87.12 111 TYR A CA 1
ATOM 894 C C . TYR A 1 111 ? 10.506 5.538 -11.843 1.00 87.12 111 TYR A C 1
ATOM 896 O O . TYR A 1 111 ? 11.471 6.226 -12.192 1.00 87.12 111 TYR A O 1
ATOM 904 N N . GLN A 1 112 ? 10.320 4.294 -12.312 1.00 83.62 112 GLN A N 1
ATOM 905 C CA . GLN A 1 112 ? 11.265 3.575 -13.185 1.00 83.62 112 GLN A CA 1
ATOM 906 C C . GLN A 1 112 ? 11.654 4.353 -14.452 1.00 83.62 112 GLN A C 1
ATOM 908 O O . GLN A 1 112 ? 12.817 4.370 -14.864 1.00 83.62 112 GLN A O 1
ATOM 913 N N . SER A 1 113 ? 10.691 5.009 -15.101 1.00 84.88 113 SER A N 1
ATOM 914 C CA . SER A 1 113 ? 10.886 5.794 -16.325 1.00 84.88 113 SER A CA 1
ATOM 915 C C . SER A 1 113 ? 10.525 7.260 -16.083 1.00 84.88 113 SER A C 1
ATOM 917 O O . SER A 1 113 ? 9.766 7.585 -15.171 1.00 84.88 113 SER A O 1
ATOM 919 N N . PHE A 1 114 ? 11.039 8.170 -16.912 1.00 85.75 114 PHE A N 1
ATOM 920 C CA . PHE A 1 114 ? 10.621 9.570 -16.827 1.00 85.75 114 PHE A CA 1
ATOM 921 C C . PHE A 1 114 ? 9.112 9.712 -17.083 1.00 85.75 114 PHE A C 1
ATOM 923 O O . PHE A 1 114 ? 8.427 10.400 -16.336 1.00 85.75 114 PHE A O 1
ATOM 930 N N . ALA A 1 115 ? 8.571 8.978 -18.061 1.00 86.88 115 ALA A N 1
ATOM 931 C CA . ALA A 1 115 ? 7.145 8.988 -18.378 1.00 86.88 115 ALA A CA 1
ATOM 932 C C . ALA A 1 115 ? 6.266 8.437 -17.240 1.00 86.88 115 ALA A C 1
ATOM 934 O O . ALA A 1 115 ? 5.192 8.976 -16.974 1.00 86.88 115 ALA A O 1
ATOM 935 N N . SER A 1 116 ? 6.690 7.366 -16.559 1.00 83.94 116 SER A N 1
ATOM 936 C CA . SER A 1 116 ? 5.957 6.832 -15.401 1.00 83.94 116 SER A CA 1
ATOM 937 C C . SER A 1 116 ? 6.007 7.806 -14.227 1.00 83.94 116 SER A C 1
ATOM 939 O O . SER A 1 116 ? 4.967 8.104 -13.646 1.00 83.94 116 SER A O 1
ATOM 941 N N . SER A 1 117 ? 7.177 8.396 -13.970 1.00 87.00 117 SER A N 1
ATOM 942 C CA . SER A 1 117 ? 7.354 9.410 -12.933 1.00 87.00 117 SER A CA 1
ATOM 943 C C . SER A 1 117 ? 6.499 10.652 -13.194 1.00 87.00 117 SER A C 1
ATOM 945 O O . SER A 1 117 ? 5.773 11.114 -12.317 1.00 87.00 117 SER A O 1
ATOM 947 N N . TRP A 1 118 ? 6.472 11.134 -14.436 1.00 88.69 118 TRP A N 1
ATOM 948 C CA . TRP A 1 118 ? 5.626 12.252 -14.843 1.00 88.69 118 TRP A CA 1
ATOM 949 C C . TRP A 1 118 ? 4.132 11.970 -14.654 1.00 88.69 118 TRP A C 1
ATOM 951 O O . TRP A 1 118 ? 3.400 12.831 -14.161 1.00 88.69 118 TRP A O 1
ATOM 961 N N . ARG A 1 119 ? 3.655 10.766 -15.004 1.00 86.38 119 ARG A N 1
ATOM 962 C CA . ARG A 1 119 ? 2.257 10.370 -14.750 1.00 86.38 119 ARG A CA 1
ATOM 963 C C . ARG A 1 119 ? 1.947 10.314 -13.258 1.00 86.38 119 ARG A C 1
ATOM 965 O O . ARG A 1 119 ? 0.929 10.862 -12.847 1.00 86.38 119 ARG A O 1
ATOM 972 N N . ALA A 1 120 ? 2.831 9.721 -12.457 1.00 85.31 120 ALA A N 1
ATOM 973 C CA . ALA A 1 120 ? 2.663 9.650 -11.009 1.00 85.31 120 ALA A CA 1
ATOM 974 C C . ALA A 1 120 ? 2.545 11.054 -10.393 1.00 85.31 120 ALA A C 1
ATOM 976 O O . ALA A 1 120 ? 1.604 11.322 -9.654 1.00 85.31 120 ALA A O 1
ATOM 977 N N . PHE A 1 121 ? 3.420 11.990 -10.769 1.00 84.44 121 PHE A N 1
ATOM 978 C CA . PHE A 1 121 ? 3.344 13.373 -10.287 1.00 84.44 121 PHE A CA 1
ATOM 979 C C . PHE A 1 121 ? 2.175 14.165 -10.860 1.00 84.44 121 PHE A C 1
ATOM 981 O O . PHE A 1 121 ? 1.632 15.017 -10.165 1.00 84.44 121 PHE A O 1
ATOM 988 N N . SER A 1 122 ? 1.746 13.876 -12.089 1.00 83.88 122 SER A N 1
ATOM 989 C CA . SER A 1 122 ? 0.512 14.441 -12.640 1.00 83.88 122 SER A CA 1
ATOM 990 C C . SER A 1 122 ? -0.680 14.068 -11.762 1.00 83.88 122 SER A C 1
ATOM 992 O O . SER A 1 122 ? -1.417 14.952 -11.333 1.00 83.88 122 SER A O 1
ATOM 994 N N . TYR A 1 123 ? -0.800 12.785 -11.421 1.00 83.00 123 TYR A N 1
ATOM 995 C CA . TYR A 1 123 ? -1.830 12.280 -10.523 1.00 83.00 123 TYR A CA 1
ATOM 996 C C . TYR A 1 123 ? -1.710 12.883 -9.113 1.00 83.00 123 TYR A C 1
ATOM 998 O O . TYR A 1 123 ? -2.667 13.474 -8.618 1.00 83.00 123 TYR A O 1
ATOM 1006 N N . ILE A 1 124 ? -0.518 12.861 -8.504 1.00 82.62 124 ILE A N 1
ATOM 1007 C CA . ILE A 1 124 ? -0.270 13.452 -7.174 1.00 82.62 124 ILE A CA 1
ATOM 1008 C C . ILE A 1 124 ? -0.636 14.940 -7.153 1.00 82.62 124 ILE A C 1
ATOM 1010 O O . ILE A 1 124 ? -1.332 15.389 -6.245 1.00 82.62 124 ILE A O 1
ATOM 1014 N N . SER A 1 125 ? -0.211 15.708 -8.160 1.00 81.00 125 SER A N 1
ATOM 1015 C CA . SER A 1 125 ? -0.497 17.145 -8.251 1.00 81.00 125 SER A CA 1
ATOM 1016 C C . SER A 1 125 ? -1.990 17.448 -8.400 1.00 81.00 125 SER A C 1
ATOM 1018 O O . SER A 1 125 ? -2.434 18.497 -7.944 1.00 81.00 125 SER A O 1
ATOM 1020 N N . SER A 1 126 ? -2.762 16.529 -8.993 1.00 78.31 126 SER A N 1
ATOM 1021 C CA . SER A 1 126 ? -4.216 16.667 -9.138 1.00 78.31 126 SER A CA 1
ATOM 1022 C C . SER A 1 126 ? -4.987 16.370 -7.850 1.00 78.31 126 SER A C 1
ATOM 1024 O O . SER A 1 126 ? -6.062 16.921 -7.650 1.00 78.31 126 SER A O 1
ATOM 1026 N N . LEU A 1 127 ? -4.425 15.540 -6.964 1.00 72.62 127 LEU A N 1
ATOM 1027 C CA . LEU A 1 127 ? -5.047 15.150 -5.694 1.00 72.62 127 LEU A CA 1
ATOM 1028 C C . LEU A 1 127 ? -4.588 15.985 -4.488 1.00 72.62 127 LEU A C 1
ATOM 1030 O O . LEU A 1 127 ? -5.122 15.819 -3.393 1.00 72.62 127 LEU A O 1
ATOM 1034 N N . SER A 1 128 ? -3.581 16.845 -4.661 1.00 69.12 128 SER A N 1
ATOM 1035 C CA . SER A 1 128 ? -2.933 17.571 -3.563 1.00 69.12 128 SER A CA 1
ATOM 1036 C C . SER A 1 128 ? -3.415 19.018 -3.446 1.00 69.12 128 SER A C 1
ATOM 1038 O O . SER A 1 128 ? -3.662 19.687 -4.450 1.00 69.12 128 SER A O 1
ATOM 1040 N N . ASN A 1 129 ? -3.434 19.546 -2.218 1.00 70.94 129 ASN A N 1
ATOM 1041 C CA . ASN A 1 129 ? -3.767 20.943 -1.899 1.00 70.94 129 ASN A CA 1
ATOM 1042 C C . ASN A 1 129 ? -2.650 21.942 -2.261 1.00 70.94 129 ASN A C 1
ATOM 1044 O O . ASN A 1 129 ? -2.358 22.864 -1.508 1.00 70.94 129 ASN A O 1
ATOM 1048 N N . PHE A 1 130 ? -1.977 21.770 -3.393 1.00 73.12 130 PHE A N 1
ATOM 1049 C CA . PHE A 1 130 ? -0.944 22.717 -3.809 1.00 73.12 130 PHE A CA 1
ATOM 1050 C C . PHE A 1 130 ? -1.583 23.975 -4.395 1.00 73.12 130 PHE A C 1
ATOM 1052 O O . PHE A 1 130 ? -2.610 23.895 -5.080 1.00 73.12 130 PHE A O 1
ATOM 1059 N N . THR A 1 131 ? -0.963 25.134 -4.193 1.00 80.12 131 THR A N 1
ATOM 1060 C CA . THR A 1 131 ? -1.295 26.335 -4.972 1.00 80.12 131 THR A CA 1
ATOM 1061 C C . THR A 1 131 ? -0.984 26.102 -6.459 1.00 80.12 131 THR A C 1
ATOM 1063 O O . THR A 1 131 ? -0.185 25.224 -6.788 1.00 80.12 131 THR A O 1
ATOM 1066 N N . PRO A 1 132 ? -1.579 26.849 -7.408 1.00 80.81 132 PRO A N 1
ATOM 1067 C CA . PRO A 1 132 ? -1.331 26.635 -8.839 1.00 80.81 132 PRO A CA 1
ATOM 1068 C C . PRO A 1 132 ? 0.158 26.657 -9.231 1.00 80.81 132 PRO A C 1
ATOM 1070 O O . PRO A 1 132 ? 0.590 25.863 -10.067 1.00 80.81 132 PRO A O 1
ATOM 1073 N N . ILE A 1 133 ? 0.953 27.513 -8.581 1.00 82.25 133 ILE A N 1
ATOM 1074 C CA . ILE A 1 133 ? 2.401 27.614 -8.807 1.00 82.25 133 ILE A CA 1
ATOM 1075 C C . ILE A 1 133 ? 3.126 26.398 -8.223 1.00 82.25 133 ILE A C 1
ATOM 1077 O O . ILE A 1 133 ? 3.934 25.775 -8.910 1.00 82.25 133 ILE A O 1
ATOM 1081 N N . GLU A 1 134 ? 2.804 26.002 -6.989 1.00 81.94 134 GLU A N 1
ATOM 1082 C CA . GLU A 1 134 ? 3.365 24.792 -6.379 1.00 81.94 134 GLU A CA 1
ATOM 1083 C C . GLU A 1 134 ? 2.991 23.535 -7.169 1.00 81.94 134 GLU A C 1
ATOM 1085 O O . GLU A 1 134 ? 3.832 22.659 -7.335 1.00 81.94 134 GLU A O 1
ATOM 1090 N N . ARG A 1 135 ? 1.774 23.449 -7.729 1.00 82.38 135 ARG A N 1
ATOM 1091 C CA . ARG A 1 135 ? 1.377 22.342 -8.618 1.00 82.38 135 ARG A CA 1
ATOM 1092 C C . ARG A 1 135 ? 2.285 22.266 -9.827 1.00 82.38 135 ARG A C 1
ATOM 1094 O O . ARG A 1 135 ? 2.752 21.178 -10.156 1.00 82.38 135 ARG A O 1
ATOM 1101 N N . LEU A 1 136 ? 2.533 23.397 -10.486 1.00 83.56 136 LEU A N 1
ATOM 1102 C CA . LEU A 1 136 ? 3.400 23.446 -11.659 1.00 83.56 136 LEU A CA 1
ATOM 1103 C C . LEU A 1 136 ? 4.837 23.048 -11.298 1.00 83.56 136 LEU A C 1
ATOM 1105 O O . LEU A 1 136 ? 5.447 22.240 -12.001 1.00 83.56 136 LEU A O 1
ATOM 1109 N N . LEU A 1 137 ? 5.348 23.548 -10.172 1.00 85.62 137 LEU A N 1
ATOM 1110 C CA . LEU A 1 137 ? 6.681 23.218 -9.676 1.00 85.62 137 LEU A CA 1
ATOM 1111 C C . LEU A 1 137 ? 6.803 21.731 -9.312 1.00 85.62 137 LEU A C 1
ATOM 1113 O O . LEU A 1 137 ? 7.721 21.055 -9.766 1.00 85.62 137 LEU A O 1
ATOM 1117 N N . VAL A 1 138 ? 5.855 21.183 -8.550 1.00 83.25 138 VAL A N 1
ATOM 1118 C CA . VAL A 1 138 ? 5.840 19.768 -8.144 1.00 83.25 138 VAL A CA 1
ATOM 1119 C C . VAL A 1 138 ? 5.691 18.851 -9.356 1.00 83.25 138 VAL A C 1
ATOM 1121 O O . VAL A 1 138 ? 6.389 17.843 -9.452 1.00 83.25 138 VAL A O 1
ATOM 1124 N N . ARG A 1 139 ? 4.831 19.210 -10.316 1.00 84.81 139 ARG A N 1
ATOM 1125 C CA . ARG A 1 139 ? 4.623 18.453 -11.558 1.00 84.81 139 ARG A CA 1
ATOM 1126 C C . ARG A 1 139 ? 5.889 18.374 -12.410 1.00 84.81 139 ARG A C 1
ATOM 1128 O O . ARG A 1 139 ? 6.098 17.361 -13.067 1.00 84.81 139 ARG A O 1
ATOM 1135 N N . THR A 1 140 ? 6.710 19.421 -12.412 1.00 83.00 140 THR A N 1
ATOM 1136 C CA . THR A 1 140 ? 7.897 19.521 -13.274 1.00 83.00 140 THR A CA 1
ATOM 1137 C C . THR A 1 140 ? 9.170 19.022 -12.589 1.00 83.00 140 THR A C 1
ATOM 1139 O O . THR A 1 140 ? 9.883 18.193 -13.153 1.00 83.00 140 THR A O 1
ATOM 1142 N N . ALA A 1 141 ? 9.440 19.466 -11.360 1.00 87.06 141 ALA A N 1
ATOM 1143 C CA . ALA A 1 141 ? 10.646 19.113 -10.613 1.00 87.06 141 ALA A CA 1
ATOM 1144 C C . ALA A 1 141 ? 10.544 17.741 -9.926 1.00 87.06 141 ALA A C 1
ATOM 1146 O O . ALA A 1 141 ? 11.524 16.992 -9.873 1.00 87.06 141 ALA A O 1
ATOM 1147 N N . GLY A 1 142 ? 9.355 17.379 -9.436 1.00 86.56 142 GLY A N 1
ATOM 1148 C CA . GLY A 1 142 ? 9.108 16.129 -8.716 1.00 86.56 142 GLY A CA 1
ATOM 1149 C C . GLY A 1 142 ? 9.548 14.876 -9.480 1.00 86.56 142 GLY A C 1
ATOM 1150 O O . GLY A 1 142 ? 10.306 14.073 -8.924 1.00 86.56 142 GLY A O 1
ATOM 1151 N N . PRO A 1 143 ? 9.183 14.720 -10.769 1.00 89.19 143 PRO A N 1
ATOM 1152 C CA . PRO A 1 143 ? 9.584 13.560 -11.552 1.00 89.19 143 PRO A CA 1
ATOM 1153 C C . PRO A 1 143 ? 11.094 13.361 -11.662 1.00 89.19 143 PRO A C 1
ATOM 1155 O O . PRO A 1 143 ? 11.566 12.220 -11.648 1.00 89.19 143 PRO A O 1
ATOM 1158 N N . ILE A 1 144 ? 11.838 14.465 -11.777 1.00 88.50 144 ILE A N 1
ATOM 1159 C CA . ILE A 1 144 ? 13.296 14.479 -11.930 1.00 88.50 144 ILE A CA 1
ATOM 1160 C C . ILE A 1 144 ? 13.947 14.038 -10.620 1.00 88.50 144 ILE A C 1
ATOM 1162 O O . ILE A 1 144 ? 14.739 13.092 -10.609 1.00 88.50 144 ILE A O 1
ATOM 1166 N N . VAL A 1 145 ? 13.555 14.673 -9.510 1.00 88.38 145 VAL A N 1
ATOM 1167 C CA . VAL A 1 145 ? 14.070 14.357 -8.172 1.00 88.38 145 VAL A CA 1
ATOM 1168 C C . VAL A 1 145 ? 13.783 12.901 -7.819 1.00 88.38 145 VAL A C 1
ATOM 1170 O O . VAL A 1 145 ? 14.693 12.168 -7.435 1.00 88.38 145 VAL A O 1
ATOM 1173 N N . MET A 1 146 ? 12.547 12.436 -8.012 1.00 86.88 146 MET A N 1
ATOM 1174 C CA . MET A 1 146 ? 12.187 11.065 -7.645 1.00 86.88 146 MET A CA 1
ATOM 1175 C C . MET A 1 146 ? 12.875 10.015 -8.503 1.00 86.88 146 MET A C 1
ATOM 1177 O O . MET A 1 146 ? 13.228 8.953 -7.990 1.00 86.88 146 MET A O 1
ATOM 1181 N N . ARG A 1 147 ? 13.139 10.305 -9.779 1.00 83.94 147 ARG A N 1
ATOM 1182 C CA . ARG A 1 147 ? 13.938 9.418 -10.630 1.00 83.94 147 ARG A CA 1
ATOM 1183 C C . ARG A 1 147 ? 15.375 9.305 -10.123 1.00 83.94 147 ARG A C 1
ATOM 1185 O O . ARG A 1 147 ? 15.912 8.199 -10.078 1.00 83.94 147 ARG A O 1
ATOM 1192 N N . ALA A 1 148 ? 15.986 10.418 -9.718 1.00 85.81 148 ALA A N 1
ATOM 1193 C CA . ALA A 1 148 ? 17.327 10.411 -9.141 1.00 85.81 148 ALA A CA 1
ATOM 1194 C C . ALA A 1 148 ? 17.362 9.623 -7.820 1.00 85.81 148 ALA A C 1
ATOM 1196 O O . ALA A 1 148 ? 18.160 8.700 -7.678 1.00 85.81 148 ALA A O 1
ATOM 1197 N N . VAL A 1 149 ? 16.441 9.910 -6.893 1.00 84.06 149 VAL A N 1
ATOM 1198 C CA . VAL A 1 149 ? 16.323 9.204 -5.603 1.00 84.06 149 VAL A CA 1
ATOM 1199 C C . VAL A 1 149 ? 16.091 7.707 -5.794 1.00 84.06 149 VAL A C 1
ATOM 1201 O O . VAL A 1 149 ? 16.655 6.898 -5.059 1.00 84.06 149 VAL A O 1
ATOM 1204 N N . THR A 1 150 ? 15.278 7.330 -6.779 1.00 81.44 150 THR A N 1
ATOM 1205 C CA . THR A 1 150 ? 15.018 5.926 -7.104 1.00 81.44 150 THR A CA 1
ATOM 1206 C C . THR A 1 150 ? 16.303 5.233 -7.530 1.00 81.44 150 THR A C 1
ATOM 1208 O O . THR A 1 150 ? 16.689 4.262 -6.890 1.00 81.44 150 THR A O 1
ATOM 1211 N N . ARG A 1 151 ? 17.038 5.793 -8.497 1.00 79.94 151 ARG A N 1
ATOM 1212 C CA . ARG A 1 151 ? 18.318 5.238 -8.968 1.00 79.94 151 ARG A CA 1
ATOM 1213 C C . ARG A 1 151 ? 19.376 5.129 -7.876 1.00 79.94 151 ARG A C 1
ATOM 1215 O O . ARG A 1 151 ? 20.109 4.148 -7.815 1.00 79.94 151 ARG A O 1
ATOM 1222 N N . LEU A 1 152 ? 19.435 6.111 -6.978 1.00 77.88 152 LEU A N 1
ATOM 1223 C CA . LEU A 1 152 ? 20.356 6.082 -5.838 1.00 77.88 152 LEU A CA 1
ATOM 1224 C C . LEU A 1 152 ? 20.023 4.964 -4.841 1.00 77.88 152 LEU A C 1
ATOM 1226 O O . LEU A 1 152 ? 20.913 4.451 -4.166 1.00 77.88 152 LEU A O 1
ATOM 1230 N N . ASN A 1 153 ? 18.750 4.577 -4.748 1.00 72.81 153 ASN A N 1
ATOM 1231 C CA . ASN A 1 153 ? 18.279 3.567 -3.807 1.00 72.81 153 ASN A CA 1
ATOM 1232 C C . ASN A 1 153 ? 17.958 2.211 -4.452 1.00 72.81 153 ASN A C 1
ATOM 1234 O O . ASN A 1 153 ? 17.664 1.273 -3.717 1.00 72.81 153 ASN A O 1
ATOM 1238 N N . GLU A 1 154 ? 18.046 2.075 -5.778 1.00 71.81 154 GLU A N 1
ATOM 1239 C CA . GLU A 1 154 ? 17.753 0.838 -6.518 1.00 71.81 154 GLU A CA 1
ATOM 1240 C C . GLU A 1 154 ? 18.535 -0.347 -5.943 1.00 71.81 154 GLU A C 1
ATOM 1242 O O . GLU A 1 154 ? 17.939 -1.347 -5.554 1.00 71.81 154 GLU A O 1
ATOM 1247 N N . LYS A 1 155 ? 19.850 -0.190 -5.747 1.00 67.38 155 LYS A N 1
ATOM 1248 C CA . LYS A 1 155 ? 20.714 -1.246 -5.189 1.00 67.38 155 LYS A CA 1
ATOM 1249 C C . LYS A 1 155 ? 20.366 -1.639 -3.751 1.00 67.38 155 LYS A C 1
ATOM 1251 O O . LYS A 1 155 ? 20.606 -2.770 -3.352 1.00 67.38 155 LYS A O 1
ATOM 1256 N N . LYS A 1 156 ? 19.833 -0.705 -2.956 1.00 67.50 156 LYS A N 1
ATOM 1257 C CA . LYS A 1 156 ? 19.436 -0.967 -1.562 1.00 67.50 156 LYS A CA 1
ATOM 1258 C C . LYS A 1 156 ? 18.072 -1.645 -1.473 1.00 67.50 156 LYS A C 1
ATOM 1260 O O . LYS A 1 156 ? 17.801 -2.335 -0.500 1.00 67.50 156 LYS A O 1
ATOM 1265 N N . ARG A 1 157 ? 17.204 -1.401 -2.457 1.00 66.38 157 ARG A N 1
ATOM 1266 C CA . ARG A 1 157 ? 15.799 -1.823 -2.443 1.00 66.38 157 ARG A CA 1
ATOM 1267 C C . ARG A 1 157 ? 15.541 -3.080 -3.261 1.00 66.38 157 ARG A C 1
ATOM 1269 O O . ARG A 1 157 ? 14.522 -3.721 -3.049 1.00 66.38 157 ARG A O 1
ATOM 1276 N N . MET A 1 158 ? 16.422 -3.417 -4.202 1.00 68.25 158 MET A N 1
ATOM 1277 C CA . MET A 1 158 ? 16.196 -4.487 -5.171 1.00 68.25 158 MET A CA 1
ATOM 1278 C C . MET A 1 158 ? 17.433 -5.367 -5.298 1.00 68.25 158 MET A C 1
ATOM 1280 O O . MET A 1 158 ? 18.513 -4.889 -5.636 1.00 68.25 158 MET A O 1
ATOM 1284 N N . LYS A 1 159 ? 17.253 -6.672 -5.067 1.00 65.81 159 LYS A N 1
ATOM 1285 C CA . LYS A 1 159 ? 18.285 -7.692 -5.310 1.00 65.81 159 LYS A CA 1
ATOM 1286 C C . LYS A 1 159 ? 18.353 -8.085 -6.793 1.00 65.81 159 LYS A C 1
ATOM 1288 O O . LYS A 1 159 ? 19.434 -8.357 -7.299 1.00 65.81 159 LYS A O 1
ATOM 1293 N N . THR A 1 160 ? 17.217 -8.047 -7.495 1.00 60.53 160 THR A N 1
ATOM 1294 C CA . THR A 1 160 ? 17.034 -8.643 -8.834 1.00 60.53 160 THR A CA 1
ATOM 1295 C C . THR A 1 160 ? 17.267 -7.669 -10.008 1.00 60.53 160 THR A C 1
ATOM 1297 O O . THR A 1 160 ? 17.058 -8.018 -11.163 1.00 60.53 160 THR A O 1
ATOM 1300 N N . GLY A 1 161 ? 17.698 -6.426 -9.762 1.00 69.06 161 GLY A N 1
ATOM 1301 C CA . GLY A 1 161 ? 18.067 -5.454 -10.812 1.00 69.06 161 GLY A CA 1
ATOM 1302 C C . GLY A 1 161 ? 16.917 -4.876 -11.661 1.00 69.06 161 GLY A C 1
ATOM 1303 O O . GLY A 1 161 ? 17.074 -3.794 -12.221 1.00 69.06 161 GLY A O 1
ATOM 1304 N N . SER A 1 162 ? 15.752 -5.532 -11.716 1.00 82.81 162 SER A N 1
ATOM 1305 C CA . SER A 1 162 ? 14.528 -5.038 -12.364 1.00 82.81 162 SER A CA 1
ATOM 1306 C C . SER A 1 162 ? 13.411 -4.803 -11.338 1.00 82.81 162 SER A C 1
ATOM 1308 O O . SER A 1 162 ? 13.128 -5.700 -10.539 1.00 82.81 162 SER A O 1
ATOM 1310 N N . PRO A 1 163 ? 12.725 -3.641 -11.369 1.00 84.69 163 PRO A N 1
ATOM 1311 C CA . PRO A 1 163 ? 11.619 -3.357 -10.458 1.00 84.69 163 PRO A CA 1
ATOM 1312 C C . PRO A 1 163 ? 10.398 -4.242 -10.710 1.00 84.69 163 PRO A C 1
ATOM 1314 O O . PRO A 1 163 ? 9.705 -4.602 -9.765 1.00 84.69 163 PRO A O 1
ATOM 1317 N N . VAL A 1 164 ? 10.158 -4.622 -11.969 1.00 88.44 164 VAL A N 1
ATOM 1318 C CA . VAL A 1 164 ? 9.048 -5.510 -12.345 1.00 88.44 164 VAL A CA 1
ATOM 1319 C C . VAL A 1 164 ? 9.295 -6.915 -11.811 1.00 88.44 164 VAL A C 1
ATOM 1321 O O . VAL A 1 164 ? 8.389 -7.496 -11.232 1.00 88.44 164 VAL A O 1
ATOM 1324 N N . GLN A 1 165 ? 10.526 -7.423 -11.935 1.00 88.94 165 GLN A N 1
ATOM 1325 C CA . GLN A 1 165 ? 10.868 -8.746 -11.417 1.00 88.94 165 GLN A CA 1
ATOM 1326 C C . GLN A 1 165 ? 10.766 -8.781 -9.892 1.00 88.94 165 GLN A C 1
ATOM 1328 O O . GLN A 1 165 ? 10.122 -9.663 -9.353 1.00 88.94 165 GLN A O 1
ATOM 1333 N N . ALA A 1 166 ? 11.315 -7.781 -9.196 1.00 90.00 166 ALA A N 1
ATOM 1334 C CA . ALA A 1 166 ? 11.218 -7.727 -7.739 1.00 90.00 166 ALA A CA 1
ATOM 1335 C C . ALA A 1 166 ? 9.759 -7.652 -7.247 1.00 90.00 166 ALA A C 1
ATOM 1337 O O . ALA A 1 166 ? 9.426 -8.240 -6.222 1.00 90.00 166 ALA A O 1
ATOM 1338 N N . LEU A 1 167 ? 8.889 -6.936 -7.972 1.00 91.31 167 LEU A N 1
ATOM 1339 C CA . LEU A 1 167 ? 7.459 -6.895 -7.665 1.00 91.31 167 LEU A CA 1
ATOM 1340 C C . LEU A 1 167 ? 6.772 -8.234 -7.969 1.00 91.31 167 LEU A C 1
ATOM 1342 O O . LEU A 1 167 ? 5.958 -8.671 -7.167 1.00 91.31 167 LEU A O 1
ATOM 1346 N N . SER A 1 168 ? 7.124 -8.884 -9.081 1.00 91.19 168 SER A N 1
ATOM 1347 C CA . SER A 1 168 ? 6.668 -10.234 -9.440 1.00 91.19 168 SER A CA 1
ATOM 1348 C C . SER A 1 168 ? 7.020 -11.238 -8.343 1.00 91.19 168 SER A C 1
ATOM 1350 O O . SER A 1 168 ? 6.132 -11.892 -7.810 1.00 91.19 168 SER A O 1
ATOM 1352 N N . ASP A 1 169 ? 8.289 -11.271 -7.926 1.00 91.69 169 ASP A N 1
ATOM 1353 C CA . ASP A 1 169 ? 8.789 -12.155 -6.870 1.00 91.69 169 ASP A CA 1
ATOM 1354 C C . ASP A 1 169 ? 8.024 -11.928 -5.550 1.00 91.69 169 ASP A C 1
ATOM 1356 O O . ASP A 1 169 ? 7.679 -12.876 -4.845 1.00 91.69 169 ASP A O 1
ATOM 1360 N N . ALA A 1 170 ? 7.715 -10.668 -5.215 1.00 92.50 170 ALA A N 1
ATOM 1361 C CA . ALA A 1 170 ? 6.924 -10.329 -4.033 1.00 92.50 170 ALA A CA 1
ATOM 1362 C C . ALA A 1 170 ? 5.449 -10.755 -4.165 1.00 92.50 170 ALA A C 1
ATOM 1364 O O . ALA A 1 170 ? 4.854 -11.214 -3.191 1.00 92.50 170 ALA A O 1
ATOM 1365 N N . CYS A 1 171 ? 4.848 -10.629 -5.349 1.00 92.44 171 CYS A N 1
ATOM 1366 C CA . CYS A 1 171 ? 3.493 -11.113 -5.615 1.00 92.44 171 CYS A CA 1
ATOM 1367 C C . CYS A 1 171 ? 3.411 -12.645 -5.528 1.00 92.44 171 CYS A C 1
ATOM 1369 O O . CYS A 1 171 ? 2.473 -13.170 -4.928 1.00 92.44 171 CYS A O 1
ATOM 1371 N N . ASP A 1 172 ? 4.406 -13.359 -6.050 1.00 91.94 172 ASP A N 1
ATOM 1372 C CA . ASP A 1 172 ? 4.472 -14.821 -5.976 1.00 91.94 172 ASP A CA 1
ATOM 1373 C C . ASP A 1 172 ? 4.668 -15.297 -4.526 1.00 91.94 172 ASP A C 1
ATOM 1375 O O . ASP A 1 172 ? 4.002 -16.230 -4.071 1.00 91.94 172 ASP A O 1
ATOM 1379 N N . GLU A 1 173 ? 5.517 -14.608 -3.760 1.00 93.12 173 GLU A N 1
ATOM 1380 C CA . GLU A 1 173 ? 5.703 -14.836 -2.324 1.00 93.12 173 GLU A CA 1
ATOM 1381 C C . GLU A 1 173 ? 4.415 -14.576 -1.524 1.00 93.12 173 GLU A C 1
ATOM 1383 O O . GLU A 1 173 ? 4.080 -15.346 -0.621 1.00 93.12 173 GLU A O 1
ATOM 1388 N N . TRP A 1 174 ? 3.649 -13.541 -1.875 1.00 93.94 174 TRP A N 1
ATOM 1389 C CA . TRP A 1 174 ? 2.333 -13.295 -1.282 1.00 93.94 174 TRP A CA 1
ATOM 1390 C C . TRP A 1 174 ? 1.358 -14.447 -1.568 1.00 93.94 174 TRP A C 1
ATOM 1392 O O . TRP A 1 174 ? 0.725 -14.971 -0.649 1.00 93.94 174 TRP A O 1
ATOM 1402 N N . MET A 1 175 ? 1.295 -14.928 -2.814 1.00 91.94 175 MET A N 1
ATOM 1403 C CA . MET A 1 175 ? 0.463 -16.087 -3.157 1.00 91.94 175 MET A CA 1
ATOM 1404 C C . MET A 1 175 ? 0.917 -17.364 -2.440 1.00 91.94 175 MET A C 1
ATOM 1406 O O . MET A 1 175 ? 0.081 -18.174 -2.031 1.00 91.94 175 MET A O 1
ATOM 1410 N N . ARG A 1 176 ? 2.228 -17.551 -2.236 1.00 91.75 176 ARG A N 1
ATOM 1411 C CA . ARG A 1 176 ? 2.769 -18.652 -1.424 1.00 91.75 176 ARG A CA 1
ATOM 1412 C C . ARG A 1 176 ? 2.269 -18.569 0.019 1.00 91.75 176 ARG A C 1
ATOM 1414 O O . ARG A 1 176 ? 1.811 -19.580 0.547 1.00 91.75 176 ARG A O 1
ATOM 1421 N N . ARG A 1 177 ? 2.290 -17.381 0.631 1.00 92.31 177 ARG A N 1
ATOM 1422 C CA . ARG A 1 177 ? 1.773 -17.154 1.993 1.00 92.31 177 ARG A CA 1
ATOM 1423 C C . ARG A 1 177 ? 0.294 -17.496 2.100 1.00 92.31 177 ARG A C 1
ATOM 1425 O O . ARG A 1 177 ? -0.070 -18.263 2.986 1.00 92.31 177 ARG A O 1
ATOM 1432 N N . ILE A 1 178 ? -0.529 -17.051 1.148 1.00 91.31 178 ILE A N 1
ATOM 1433 C CA . ILE A 1 178 ? -1.950 -17.427 1.085 1.00 91.31 178 ILE A CA 1
ATOM 1434 C C . ILE A 1 178 ? -2.110 -18.954 1.075 1.00 91.31 178 ILE A C 1
ATOM 1436 O O . ILE A 1 178 ? -2.878 -19.506 1.865 1.00 91.31 178 ILE A O 1
ATOM 1440 N N . ARG A 1 179 ? -1.368 -19.668 0.218 1.00 89.06 179 ARG A N 1
ATOM 1441 C CA . ARG A 1 179 ? -1.441 -21.139 0.126 1.00 89.06 179 ARG A CA 1
ATOM 1442 C C . ARG A 1 179 ? -1.033 -21.821 1.438 1.00 89.06 179 ARG A C 1
ATOM 1444 O O . ARG A 1 179 ? -1.673 -22.788 1.856 1.00 89.06 179 ARG A O 1
ATOM 1451 N N . GLU A 1 180 ? 0.008 -21.327 2.102 1.00 88.69 180 GLU A N 1
ATOM 1452 C CA . GLU A 1 180 ? 0.490 -21.879 3.372 1.00 88.69 180 GLU A CA 1
ATOM 1453 C C . GLU A 1 180 ? -0.496 -21.675 4.515 1.00 88.69 180 GLU A C 1
ATOM 1455 O O . GLU A 1 180 ? -0.741 -22.614 5.276 1.00 88.69 180 GLU A O 1
ATOM 1460 N N . GLN A 1 181 ? -1.096 -20.489 4.608 1.00 85.38 181 GLN A N 1
ATOM 1461 C CA . GLN A 1 181 ? -2.100 -20.193 5.626 1.00 85.38 181 GLN A CA 1
ATOM 1462 C C . GLN A 1 181 ? -3.339 -21.067 5.451 1.00 85.38 181 GLN A C 1
ATOM 1464 O O . GLN A 1 181 ? -3.770 -21.736 6.390 1.00 85.38 181 GLN A O 1
ATOM 1469 N N . ASN A 1 182 ? -3.831 -21.190 4.218 1.00 82.31 182 ASN A N 1
ATOM 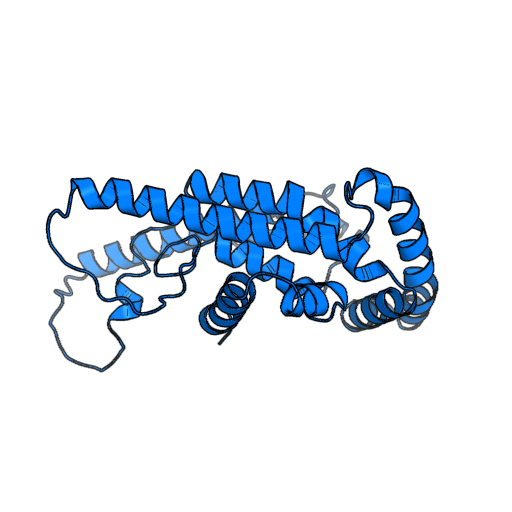1470 C CA . ASN A 1 182 ? -4.937 -22.090 3.907 1.00 82.31 182 ASN A CA 1
ATOM 1471 C C . ASN A 1 182 ? -4.603 -23.553 4.234 1.00 82.31 182 ASN A C 1
ATOM 1473 O O . ASN A 1 182 ? -5.423 -24.267 4.805 1.00 82.31 182 ASN A O 1
ATOM 1477 N N . THR A 1 183 ? -3.378 -24.005 3.948 1.00 81.19 183 THR A N 1
ATOM 1478 C CA . THR A 1 183 ? -2.947 -25.375 4.276 1.00 81.19 183 THR A CA 1
ATOM 1479 C C . THR A 1 183 ? -2.933 -25.626 5.785 1.00 81.19 183 THR A C 1
ATOM 1481 O O . THR A 1 183 ? -3.328 -26.706 6.228 1.00 81.19 183 THR A O 1
ATOM 1484 N N . LYS A 1 184 ? -2.491 -24.651 6.591 1.00 77.94 184 LYS A N 1
ATOM 1485 C CA . LYS A 1 184 ? -2.514 -24.748 8.059 1.00 77.94 184 LYS A CA 1
ATOM 1486 C C . LYS A 1 184 ? -3.942 -24.798 8.589 1.00 77.94 184 LYS A C 1
ATOM 1488 O O . LYS A 1 184 ? -4.257 -25.715 9.338 1.00 77.94 184 LYS A O 1
ATOM 1493 N N . GLN A 1 185 ? -4.808 -23.896 8.124 1.00 67.38 185 GLN A N 1
ATOM 1494 C CA . GLN A 1 185 ? -6.224 -23.880 8.501 1.00 67.38 185 GLN A CA 1
ATOM 1495 C C . GLN A 1 185 ? -6.916 -25.203 8.139 1.00 67.38 185 GLN A C 1
ATOM 1497 O O . GLN A 1 185 ? -7.647 -25.763 8.953 1.00 67.38 185 GLN A O 1
ATOM 1502 N N . HIS A 1 186 ? -6.618 -25.768 6.964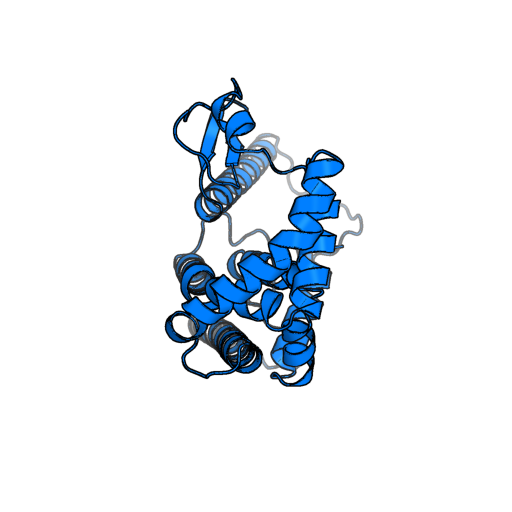 1.00 60.44 186 HIS A N 1
ATOM 1503 C CA . HIS A 1 186 ? -7.123 -27.082 6.571 1.00 60.44 186 HIS A CA 1
ATOM 1504 C C . HIS A 1 186 ? -6.577 -28.222 7.437 1.00 60.44 186 HIS A C 1
ATOM 1506 O O . HIS A 1 186 ? -7.335 -29.137 7.733 1.00 60.44 186 HIS A O 1
ATOM 1512 N N . LYS A 1 187 ? -5.307 -28.205 7.869 1.00 59.84 187 LYS A N 1
ATOM 1513 C CA . LYS A 1 187 ? -4.760 -29.240 8.770 1.00 59.84 187 LYS A CA 1
ATOM 1514 C C . LYS A 1 187 ? -5.422 -29.215 10.146 1.00 59.84 187 LYS A C 1
ATOM 1516 O O . LYS A 1 187 ? -5.787 -30.277 10.632 1.00 59.84 187 LYS A O 1
ATOM 1521 N N . THR A 1 188 ? -5.635 -28.030 10.715 1.00 56.84 188 THR A N 1
ATOM 1522 C CA . THR A 1 188 ? -6.345 -27.862 11.993 1.00 56.84 188 THR A CA 1
ATOM 1523 C C . THR A 1 188 ? -7.793 -28.340 11.889 1.00 56.84 188 THR A C 1
ATOM 1525 O O . THR A 1 188 ? -8.279 -29.041 12.766 1.00 56.84 188 THR A O 1
ATOM 1528 N N . LYS A 1 189 ? -8.463 -28.054 10.767 1.00 53.06 189 LYS A N 1
ATOM 1529 C CA . LYS A 1 189 ? -9.856 -28.461 10.550 1.00 53.06 189 LYS A CA 1
ATOM 1530 C C . LYS A 1 189 ? -10.024 -29.950 10.204 1.00 53.06 189 LYS A C 1
ATOM 1532 O O . LYS A 1 189 ? -11.043 -30.548 10.523 1.00 53.06 189 LYS A O 1
ATOM 1537 N N . LYS A 1 190 ? -9.023 -30.583 9.578 1.00 45.88 190 LYS A N 1
ATOM 1538 C CA . LYS A 1 190 ? -9.044 -32.011 9.186 1.00 45.88 190 LYS A CA 1
ATOM 1539 C C . LYS A 1 190 ? -8.821 -32.973 10.363 1.00 45.88 190 LYS A C 1
ATOM 1541 O O . LYS A 1 190 ? -9.055 -34.169 10.207 1.00 45.88 190 LYS A O 1
ATOM 1546 N N . GLU A 1 191 ? -8.397 -32.466 11.520 1.00 47.56 191 GLU A N 1
ATOM 1547 C CA . GLU A 1 191 ? -8.409 -33.202 12.792 1.00 47.56 191 GLU A CA 1
ATOM 1548 C C . GLU A 1 191 ? -9.822 -33.224 13.420 1.00 47.56 191 GLU A C 1
ATOM 1550 O O . GLU A 1 191 ? -10.167 -34.175 14.117 1.00 47.56 191 GLU A O 1
ATOM 1555 N N . GLU A 1 192 ? -10.678 -32.251 13.078 1.00 47.19 192 GLU A N 1
ATOM 1556 C CA . GLU A 1 192 ? -12.074 -32.151 13.539 1.00 47.19 192 GLU A CA 1
ATOM 1557 C C . GLU A 1 192 ? -13.100 -32.732 12.542 1.00 47.19 192 GLU A C 1
ATOM 1559 O O . GLU A 1 192 ? -14.107 -33.304 12.954 1.00 47.19 192 GLU A O 1
ATOM 1564 N N . GLU A 1 193 ? -12.849 -32.673 11.231 1.00 45.41 193 GLU A N 1
ATOM 1565 C CA . GLU A 1 193 ? -13.805 -33.098 10.196 1.00 45.41 193 GLU A CA 1
ATOM 1566 C C . GLU A 1 193 ? -13.239 -34.234 9.324 1.00 45.41 193 GLU A C 1
ATOM 1568 O O . GLU A 1 193 ? -12.861 -34.068 8.162 1.00 45.41 193 GLU A O 1
ATOM 1573 N N . ARG A 1 194 ? -13.236 -35.461 9.862 1.00 44.38 194 ARG A N 1
ATOM 1574 C CA . ARG A 1 194 ? -13.200 -36.692 9.053 1.00 44.38 194 ARG A CA 1
ATOM 1575 C C . ARG A 1 194 ? -14.605 -36.962 8.503 1.00 44.38 194 ARG A C 1
ATOM 1577 O O . ARG A 1 194 ? -15.259 -37.874 8.994 1.00 44.38 194 ARG A O 1
ATOM 1584 N N . LYS A 1 195 ? -15.067 -36.148 7.545 1.00 44.69 195 LYS A N 1
ATOM 1585 C CA . LYS A 1 195 ? -16.183 -36.389 6.597 1.00 44.69 195 LYS A CA 1
ATOM 1586 C C . LYS A 1 195 ? -16.571 -35.063 5.937 1.00 44.69 195 LYS A C 1
ATOM 1588 O O . LYS A 1 195 ? -17.297 -34.281 6.524 1.00 44.69 195 LYS A O 1
ATOM 1593 N N . GLU A 1 196 ? -16.075 -34.809 4.738 1.00 42.56 196 GLU A N 1
ATOM 1594 C CA . GLU A 1 196 ? -16.890 -34.795 3.520 1.00 42.56 196 GLU A CA 1
ATOM 1595 C C . GLU A 1 196 ? -16.032 -34.363 2.339 1.00 42.56 196 GLU A C 1
ATOM 1597 O O . GLU A 1 196 ? -15.040 -33.644 2.455 1.00 42.56 196 GLU A O 1
ATOM 1602 N N . GLU A 1 197 ? -16.376 -34.972 1.220 1.00 43.75 197 GLU A N 1
ATOM 1603 C CA . GLU A 1 197 ? -15.561 -35.119 0.036 1.00 43.75 197 GLU A CA 1
ATOM 1604 C C . GLU A 1 197 ? -15.622 -33.889 -0.869 1.00 43.75 197 GLU A C 1
ATOM 1606 O O . GLU A 1 197 ? -16.508 -33.039 -0.790 1.00 43.75 197 GLU A O 1
ATOM 1611 N N . GLU A 1 198 ? -14.611 -33.823 -1.724 1.00 46.62 198 GLU A N 1
ATOM 1612 C CA . GLU A 1 198 ? -14.268 -32.727 -2.610 1.00 46.62 198 GLU A CA 1
ATOM 1613 C C . GLU A 1 198 ? -15.417 -32.276 -3.521 1.00 46.62 198 GLU A C 1
ATOM 1615 O O . GLU A 1 198 ? -15.915 -33.029 -4.355 1.00 46.62 198 GLU A O 1
ATOM 1620 N N . VAL A 1 199 ? -15.695 -30.972 -3.505 1.00 41.06 199 VAL A N 1
ATOM 1621 C CA . VAL A 1 199 ? -16.209 -30.281 -4.690 1.00 41.06 199 VAL A CA 1
ATOM 1622 C C . VAL A 1 199 ? -15.170 -29.252 -5.115 1.00 41.06 199 VAL A C 1
ATOM 1624 O O . VAL A 1 199 ? -15.125 -28.126 -4.622 1.00 41.06 199 VAL A O 1
ATOM 1627 N N . LYS A 1 200 ? -14.313 -29.660 -6.057 1.00 43.09 200 LYS A N 1
ATOM 1628 C CA . LYS A 1 200 ? -13.438 -28.766 -6.823 1.00 43.09 200 LYS A CA 1
ATOM 1629 C C . LYS A 1 200 ? -14.296 -27.841 -7.689 1.00 43.09 200 LYS A C 1
ATOM 1631 O O . LYS A 1 200 ? -14.590 -28.136 -8.842 1.00 43.09 200 LYS A O 1
ATOM 1636 N N . LYS A 1 201 ? -14.665 -26.692 -7.136 1.00 41.16 201 LYS A N 1
ATOM 1637 C CA . LYS A 1 201 ? -14.626 -25.443 -7.901 1.00 41.16 201 LYS A CA 1
ATOM 1638 C C . LYS A 1 201 ? -13.272 -24.805 -7.619 1.00 41.16 201 LYS A C 1
ATOM 1640 O O . LYS A 1 201 ? -12.773 -24.933 -6.504 1.00 41.16 201 LYS A O 1
ATOM 1645 N N . GLU A 1 202 ? -12.676 -24.143 -8.606 1.00 49.56 202 GLU A N 1
ATOM 1646 C CA . GLU A 1 202 ? -11.596 -23.176 -8.373 1.00 49.56 202 GLU A CA 1
ATOM 1647 C C . GLU A 1 202 ? -12.149 -22.059 -7.478 1.00 49.56 202 GLU A C 1
ATOM 1649 O O . GLU A 1 202 ? -12.598 -21.013 -7.940 1.00 49.56 202 GLU A O 1
ATOM 1654 N N . ILE A 1 203 ? -12.230 -22.324 -6.176 1.00 61.50 203 ILE A N 1
ATOM 1655 C CA . ILE A 1 203 ? -12.572 -21.322 -5.185 1.00 61.50 203 ILE A CA 1
ATOM 1656 C C . ILE A 1 203 ? -11.310 -20.494 -5.028 1.00 61.50 203 ILE A C 1
ATOM 1658 O O . ILE A 1 203 ? -10.246 -21.010 -4.684 1.00 61.50 203 ILE A O 1
ATOM 1662 N N . VAL A 1 204 ? -11.432 -19.207 -5.323 1.00 67.38 204 VAL A N 1
ATOM 1663 C CA . VAL A 1 204 ? -10.371 -18.248 -5.051 1.00 67.38 204 VAL A CA 1
ATOM 1664 C C . VAL A 1 204 ? -10.170 -18.218 -3.545 1.00 67.38 204 VAL A C 1
ATOM 1666 O O . VAL A 1 204 ? -11.069 -17.827 -2.803 1.00 67.38 204 VAL A O 1
ATOM 1669 N N . LEU A 1 205 ? -9.009 -18.699 -3.109 1.00 80.75 205 LEU A N 1
ATOM 1670 C CA . LEU A 1 205 ? -8.615 -18.678 -1.710 1.00 80.75 205 LEU A CA 1
ATOM 1671 C C . LEU A 1 205 ? -7.969 -17.330 -1.404 1.00 80.75 205 LEU A C 1
ATOM 1673 O O . LEU A 1 205 ? -7.028 -16.908 -2.080 1.00 80.75 205 LEU A O 1
ATOM 1677 N N . PHE A 1 206 ? -8.490 -16.671 -0.379 1.00 87.69 206 PHE A N 1
ATOM 1678 C CA . PHE A 1 206 ? -7.906 -15.478 0.221 1.00 87.69 206 PHE A CA 1
ATOM 1679 C C . PHE A 1 206 ? -6.984 -15.879 1.374 1.00 87.69 206 PHE A C 1
ATOM 1681 O O . PHE A 1 206 ? -6.978 -17.041 1.795 1.00 87.69 206 PHE A O 1
ATOM 1688 N N . HIS A 1 207 ? -6.212 -14.937 1.910 1.00 87.94 207 HIS A N 1
ATOM 1689 C CA . HIS A 1 207 ? -5.457 -15.165 3.140 1.00 87.94 207 HIS A CA 1
ATOM 1690 C C . HIS A 1 207 ? -6.394 -15.597 4.290 1.00 87.94 207 HIS A C 1
ATOM 1692 O O . HIS A 1 207 ? -6.113 -16.581 4.976 1.00 87.94 207 HIS A O 1
ATOM 1698 N N . GLY A 1 208 ? -7.583 -14.986 4.386 1.00 83.69 208 GLY A N 1
ATOM 1699 C CA . GLY A 1 208 ? -8.653 -15.380 5.321 1.00 83.69 208 GLY A CA 1
ATOM 1700 C C . GLY A 1 208 ? -9.408 -16.680 4.979 1.00 83.69 208 GLY A C 1
ATOM 1701 O O . GLY A 1 208 ? -10.358 -17.078 5.673 1.00 83.69 208 GLY A O 1
ATOM 1702 N N . GLY A 1 209 ? -9.013 -17.366 3.906 1.00 83.88 209 GLY A N 1
ATOM 1703 C CA . GLY A 1 209 ? -9.651 -18.573 3.392 1.00 83.88 209 GLY A CA 1
ATOM 1704 C C . GLY A 1 209 ? -10.795 -18.273 2.432 1.00 83.88 209 GLY A C 1
ATOM 1705 O O . GLY A 1 209 ? -10.570 -17.792 1.324 1.00 83.88 209 GLY A O 1
ATOM 1706 N N . ALA A 1 210 ? -12.032 -18.580 2.830 1.00 79.25 210 ALA A N 1
ATOM 1707 C CA . ALA A 1 210 ? -13.213 -18.382 1.979 1.00 79.25 210 ALA A CA 1
ATOM 1708 C C . ALA A 1 210 ? -13.597 -16.900 1.781 1.00 79.25 210 ALA A C 1
ATOM 1710 O O . ALA A 1 210 ? -14.283 -16.558 0.812 1.00 79.25 210 ALA A O 1
ATOM 1711 N N . ALA A 1 211 ? -13.154 -16.029 2.689 1.00 81.81 211 ALA A N 1
ATOM 1712 C CA . ALA A 1 211 ? -13.408 -14.595 2.683 1.00 81.81 211 ALA A CA 1
ATOM 1713 C C . ALA A 1 211 ? -12.106 -13.831 2.957 1.00 81.81 211 ALA A C 1
ATOM 1715 O O . ALA A 1 211 ? -11.240 -14.369 3.653 1.00 81.81 211 ALA A O 1
ATOM 1716 N N . PRO A 1 212 ? -11.955 -12.615 2.405 1.00 87.19 212 PRO A N 1
ATOM 1717 C CA . PRO A 1 212 ? -10.770 -11.809 2.632 1.00 87.19 212 PRO A CA 1
ATOM 1718 C C . PRO A 1 212 ? -10.697 -11.324 4.074 1.00 87.19 212 PRO A C 1
ATOM 1720 O O . PRO A 1 212 ? -11.708 -10.935 4.658 1.00 87.19 212 PRO A O 1
ATOM 1723 N N . ASP A 1 213 ? -9.491 -11.322 4.625 1.00 87.12 213 ASP A N 1
ATOM 1724 C CA . ASP A 1 213 ? -9.225 -10.820 5.967 1.00 87.12 213 ASP A CA 1
ATOM 1725 C C . ASP A 1 213 ? -8.510 -9.460 5.948 1.00 87.12 213 ASP A C 1
ATOM 1727 O O . ASP A 1 213 ? -8.488 -8.741 4.933 1.00 87.12 213 ASP A O 1
ATOM 1731 N N . LEU A 1 214 ? -7.959 -9.046 7.094 1.00 86.50 214 LEU A N 1
ATOM 1732 C CA . LEU A 1 214 ? -7.300 -7.751 7.170 1.00 86.50 214 LEU A CA 1
ATOM 1733 C C . LEU A 1 214 ? -5.989 -7.724 6.380 1.00 86.50 214 LEU A C 1
ATOM 1735 O O . LEU A 1 214 ? -5.672 -6.702 5.764 1.00 86.50 214 LEU A O 1
ATOM 1739 N N . ALA A 1 215 ? -5.244 -8.830 6.359 1.00 90.31 215 ALA A N 1
ATOM 1740 C CA . ALA A 1 215 ? -4.002 -8.927 5.605 1.00 90.31 215 ALA A CA 1
ATOM 1741 C C . ALA A 1 215 ? -4.269 -8.839 4.096 1.00 90.31 215 ALA A C 1
ATOM 1743 O O . ALA A 1 215 ? -3.573 -8.097 3.393 1.00 90.31 215 ALA A O 1
ATOM 1744 N N . ASP A 1 216 ? -5.329 -9.493 3.610 1.00 91.06 216 ASP A N 1
ATOM 1745 C CA . ASP A 1 216 ? -5.800 -9.334 2.231 1.00 91.06 216 ASP A CA 1
ATOM 1746 C C . ASP A 1 216 ? -6.143 -7.867 1.918 1.00 91.06 216 ASP A C 1
ATOM 1748 O O . ASP A 1 216 ? -5.691 -7.304 0.915 1.00 91.06 216 ASP A O 1
ATOM 1752 N N . SER A 1 217 ? -6.914 -7.224 2.799 1.00 89.75 217 SER A N 1
ATOM 1753 C CA . SER A 1 217 ? -7.405 -5.852 2.616 1.00 89.75 217 SER A CA 1
ATOM 1754 C C . SER A 1 217 ? -6.276 -4.817 2.593 1.00 89.75 217 SER A C 1
ATOM 1756 O O . SER A 1 217 ? -6.252 -3.931 1.732 1.00 89.75 217 SER A O 1
ATOM 1758 N N . VAL A 1 218 ? -5.307 -4.936 3.505 1.00 90.44 218 VAL A N 1
ATOM 1759 C CA . VAL A 1 218 ? -4.127 -4.059 3.559 1.00 90.44 218 VAL A CA 1
ATOM 1760 C C . VAL A 1 218 ? -3.274 -4.233 2.303 1.00 90.44 218 VAL A C 1
ATOM 1762 O O . VAL A 1 218 ? -2.876 -3.243 1.680 1.00 90.44 218 VAL A O 1
ATOM 1765 N N . THR A 1 219 ? -3.041 -5.478 1.883 1.00 93.25 219 THR A N 1
ATOM 1766 C CA . THR A 1 219 ? -2.260 -5.782 0.676 1.00 93.25 219 THR A CA 1
ATOM 1767 C C . THR A 1 219 ? -2.927 -5.211 -0.574 1.00 93.25 219 THR A C 1
ATOM 1769 O O . THR A 1 219 ? -2.268 -4.538 -1.375 1.00 93.25 219 THR A O 1
ATOM 1772 N N . LEU A 1 220 ? -4.245 -5.393 -0.716 1.00 93.12 220 LEU A N 1
ATOM 1773 C CA . LEU A 1 220 ? -5.028 -4.783 -1.791 1.00 93.12 220 LEU A CA 1
ATOM 1774 C C . LEU A 1 220 ? -4.900 -3.254 -1.774 1.00 93.12 220 LEU A C 1
ATOM 1776 O O . LEU A 1 220 ? -4.689 -2.648 -2.826 1.00 93.12 220 LEU A O 1
ATOM 1780 N N . GLY A 1 221 ? -5.006 -2.624 -0.600 1.00 90.75 221 GLY A N 1
ATOM 1781 C CA . GLY A 1 221 ? -4.895 -1.172 -0.446 1.00 90.75 221 GLY A CA 1
ATOM 1782 C C . GLY A 1 221 ? -3.580 -0.620 -1.003 1.00 90.75 221 GLY A C 1
ATOM 1783 O O . GLY A 1 221 ? -3.579 0.358 -1.757 1.00 90.75 221 GLY A O 1
ATOM 1784 N N . PHE A 1 222 ? -2.467 -1.293 -0.712 1.00 92.06 222 PHE A N 1
ATOM 1785 C CA . PHE A 1 222 ? -1.160 -0.938 -1.258 1.00 92.06 222 PHE A CA 1
ATOM 1786 C C . PHE A 1 222 ? -1.072 -1.174 -2.770 1.00 92.06 222 PHE A C 1
ATOM 1788 O O . PHE A 1 222 ? -0.688 -0.267 -3.511 1.00 92.06 222 PHE A O 1
ATOM 1795 N N . LEU A 1 223 ? -1.474 -2.346 -3.264 1.00 91.94 223 LEU A N 1
ATOM 1796 C CA . LEU A 1 223 ? -1.438 -2.647 -4.700 1.00 91.94 223 LEU A CA 1
ATOM 1797 C C . LEU A 1 223 ? -2.318 -1.689 -5.516 1.00 91.94 223 LEU A C 1
ATOM 1799 O O . LEU A 1 223 ? -1.935 -1.263 -6.608 1.00 91.94 223 LEU A O 1
ATOM 1803 N N . ARG A 1 224 ? -3.453 -1.257 -4.961 1.00 89.94 224 ARG A N 1
ATOM 1804 C CA . ARG A 1 224 ? -4.341 -0.267 -5.579 1.00 89.94 224 ARG A CA 1
ATOM 1805 C C . ARG A 1 224 ? -3.672 1.094 -5.747 1.00 89.94 224 ARG A C 1
ATOM 1807 O O . ARG A 1 224 ? -3.908 1.755 -6.758 1.00 89.94 224 ARG A O 1
ATOM 1814 N N . ALA A 1 225 ? -2.798 1.500 -4.826 1.00 85.50 225 ALA A N 1
ATOM 1815 C CA . ALA A 1 225 ? -2.019 2.730 -4.982 1.00 85.50 225 ALA A CA 1
ATOM 1816 C C . ALA A 1 225 ? -1.111 2.697 -6.229 1.00 85.50 225 ALA A C 1
ATOM 1818 O O . ALA A 1 225 ? -0.745 3.745 -6.760 1.00 85.50 225 ALA A O 1
ATOM 1819 N N . MET A 1 226 ? -0.794 1.500 -6.734 1.00 86.00 226 MET A N 1
ATOM 1820 C CA . MET A 1 226 ? -0.019 1.274 -7.953 1.00 86.00 226 MET A CA 1
ATOM 1821 C C . MET A 1 226 ? -0.861 0.858 -9.168 1.00 86.00 226 MET A C 1
ATOM 1823 O O . MET A 1 226 ? -0.283 0.455 -10.180 1.00 86.00 226 MET A O 1
ATOM 1827 N N . LYS A 1 227 ? -2.197 0.950 -9.115 1.00 84.38 227 LYS A N 1
ATOM 1828 C CA . LYS A 1 227 ? -3.101 0.458 -10.175 1.00 84.38 227 LYS A CA 1
ATOM 1829 C C . LYS A 1 227 ? -2.742 0.963 -11.577 1.00 84.38 227 LYS A C 1
ATOM 1831 O O . LYS A 1 227 ? -2.707 0.187 -12.525 1.00 84.38 227 LYS A O 1
ATOM 1836 N N . GLU A 1 228 ? -2.394 2.243 -11.684 1.00 81.56 228 GLU A N 1
ATOM 1837 C CA . GLU A 1 228 ? -2.030 2.893 -12.952 1.00 81.56 228 GLU A CA 1
ATOM 1838 C C . GLU A 1 228 ? -0.548 2.720 -13.335 1.00 81.56 228 GLU A C 1
ATOM 1840 O O . GLU A 1 228 ? -0.085 3.215 -14.369 1.00 81.56 228 GLU A O 1
ATOM 1845 N N . SER A 1 229 ? 0.238 2.030 -12.505 1.00 84.31 229 SER A N 1
ATOM 1846 C CA . SER A 1 229 ? 1.660 1.836 -12.763 1.00 84.31 229 SER A CA 1
ATOM 1847 C C . SER A 1 229 ? 1.880 0.859 -13.928 1.00 84.31 229 SER A C 1
ATOM 1849 O O . SER A 1 229 ? 1.201 -0.167 -14.039 1.00 84.31 229 SER A O 1
ATOM 1851 N N . PRO A 1 230 ? 2.842 1.130 -14.829 1.00 86.81 230 PRO A N 1
ATOM 1852 C CA . PRO A 1 230 ? 3.238 0.159 -15.845 1.00 86.81 230 PRO A CA 1
ATOM 1853 C C . PRO A 1 230 ? 3.741 -1.153 -15.235 1.00 86.81 230 PRO A C 1
ATOM 1855 O O . PRO A 1 230 ? 3.439 -2.210 -15.770 1.00 86.81 230 PRO A O 1
ATOM 1858 N N . SER A 1 231 ? 4.450 -1.085 -14.104 1.00 87.88 231 SER A N 1
ATOM 1859 C CA . SER A 1 231 ? 5.028 -2.259 -13.449 1.00 87.88 231 SER A CA 1
ATOM 1860 C C . SER A 1 231 ? 3.963 -3.232 -12.960 1.00 87.88 231 SER A C 1
ATOM 1862 O O . SER A 1 231 ? 4.067 -4.414 -13.256 1.00 87.88 231 SER A O 1
ATOM 1864 N N . LEU A 1 232 ? 2.906 -2.754 -12.289 1.00 89.31 232 LEU A N 1
ATOM 1865 C CA . LEU A 1 232 ? 1.829 -3.641 -11.847 1.00 89.31 232 LEU A CA 1
ATOM 1866 C C . LEU A 1 232 ? 1.070 -4.235 -13.038 1.00 89.31 232 LEU A C 1
ATOM 1868 O O . LEU A 1 232 ? 0.720 -5.407 -13.007 1.00 89.31 232 LEU A O 1
ATOM 1872 N N . ARG A 1 233 ? 0.846 -3.466 -14.112 1.00 89.69 233 ARG A N 1
ATOM 1873 C CA . ARG A 1 233 ? 0.217 -4.001 -15.334 1.00 89.69 233 ARG A CA 1
ATOM 1874 C C . ARG A 1 233 ? 1.048 -5.098 -15.989 1.00 89.69 233 ARG A C 1
ATOM 1876 O O . ARG A 1 233 ? 0.471 -6.041 -16.516 1.00 89.69 233 ARG A O 1
ATOM 1883 N N . GLU A 1 234 ? 2.369 -4.973 -15.955 1.00 89.31 234 GLU A N 1
ATOM 1884 C CA . GLU A 1 234 ? 3.266 -5.994 -16.489 1.00 89.31 234 GLU A CA 1
ATOM 1885 C C . GLU A 1 234 ? 3.314 -7.230 -15.589 1.00 89.31 234 GLU A C 1
ATOM 1887 O O . GLU A 1 234 ? 3.173 -8.342 -16.084 1.00 89.31 234 GLU A O 1
ATOM 1892 N N . VAL A 1 235 ? 3.378 -7.050 -14.266 1.00 89.94 235 VAL A N 1
ATOM 1893 C CA . VAL A 1 235 ? 3.238 -8.157 -13.305 1.00 89.94 235 VAL A CA 1
ATOM 1894 C C . VAL A 1 235 ? 1.920 -8.892 -13.533 1.00 89.94 235 VAL A C 1
ATOM 1896 O O . VAL A 1 235 ? 1.914 -10.105 -13.662 1.00 89.94 235 VAL A O 1
ATOM 1899 N N . ARG A 1 236 ? 0.808 -8.180 -13.736 1.00 89.12 236 ARG A N 1
ATOM 1900 C CA . ARG A 1 236 ? -0.484 -8.791 -14.088 1.00 89.12 236 ARG A CA 1
ATOM 1901 C C . ARG A 1 236 ? -0.483 -9.554 -15.421 1.00 89.12 236 ARG A C 1
ATOM 1903 O O . ARG A 1 236 ? -1.420 -10.295 -15.682 1.00 89.12 236 ARG A O 1
ATOM 1910 N N . ARG A 1 237 ? 0.513 -9.393 -16.290 1.00 86.81 237 ARG A N 1
ATOM 1911 C CA . ARG A 1 237 ? 0.644 -10.192 -17.521 1.00 86.81 237 ARG A CA 1
ATOM 1912 C C . ARG A 1 237 ? 1.589 -11.376 -17.359 1.00 86.81 237 ARG A C 1
ATOM 1914 O O . ARG A 1 237 ? 1.371 -12.391 -18.006 1.00 86.81 237 ARG A O 1
ATOM 1921 N N . VAL A 1 238 ? 2.631 -11.211 -16.547 1.00 82.06 238 VAL A N 1
ATOM 1922 C CA . VAL A 1 238 ? 3.759 -12.147 -16.439 1.00 82.06 238 VAL A CA 1
ATOM 1923 C C . VAL A 1 238 ? 3.631 -13.094 -15.237 1.00 82.06 238 VAL A C 1
ATOM 1925 O O . VAL A 1 238 ? 4.056 -14.240 -15.343 1.00 82.06 238 VAL A O 1
ATOM 1928 N N . CYS A 1 239 ? 3.049 -12.649 -14.117 1.00 76.12 239 CYS A N 1
ATOM 1929 C CA . CYS A 1 239 ? 2.877 -13.466 -12.907 1.00 76.12 239 CYS A CA 1
ATOM 1930 C C . CYS A 1 239 ? 1.848 -14.589 -13.073 1.00 76.12 239 CYS A C 1
ATOM 1932 O O . CYS A 1 239 ? 0.993 -14.567 -13.963 1.00 76.12 239 CYS A O 1
ATOM 1934 N N . ASP A 1 240 ? 1.899 -15.515 -12.110 1.00 76.00 240 ASP A N 1
ATOM 1935 C CA . ASP A 1 240 ? 0.945 -16.603 -11.900 1.00 76.00 240 ASP A CA 1
ATOM 1936 C C . ASP A 1 240 ? -0.516 -16.118 -12.078 1.00 76.00 240 ASP A C 1
ATOM 1938 O O . ASP A 1 240 ? -0.930 -15.138 -11.436 1.00 76.00 240 ASP A O 1
ATOM 1942 N N . PRO A 1 241 ? -1.332 -16.800 -12.910 1.00 84.19 241 PRO A N 1
ATOM 1943 C CA . PRO A 1 241 ? -2.761 -16.519 -13.056 1.00 84.19 241 PRO A CA 1
ATOM 1944 C C . PRO A 1 241 ? -3.508 -16.404 -11.718 1.00 84.19 241 PRO A C 1
ATOM 1946 O O . PRO A 1 241 ? -4.439 -15.604 -11.599 1.00 84.19 241 PRO A O 1
ATOM 1949 N N . SER A 1 242 ? -3.056 -17.133 -10.693 1.00 85.62 242 SER A N 1
ATOM 1950 C CA . SER A 1 242 ? -3.594 -17.108 -9.331 1.00 85.62 242 SER A CA 1
ATOM 1951 C C . SER A 1 242 ? -3.561 -15.709 -8.711 1.00 85.62 242 SER A C 1
ATOM 1953 O O . SER A 1 242 ? -4.519 -15.317 -8.049 1.00 85.62 242 SER A O 1
ATOM 1955 N N . PHE A 1 243 ? -2.492 -14.934 -8.935 1.00 90.00 243 PHE A N 1
ATOM 1956 C CA . PHE A 1 243 ? -2.374 -13.578 -8.387 1.00 90.00 243 PHE A CA 1
ATOM 1957 C C . PHE A 1 243 ? -3.384 -12.626 -9.028 1.00 90.00 243 PHE A C 1
ATOM 1959 O O . PHE A 1 243 ? -4.044 -11.850 -8.339 1.00 90.00 243 PHE A O 1
ATOM 1966 N N . ASN A 1 244 ? -3.547 -12.704 -10.350 1.00 89.12 244 ASN A N 1
ATOM 1967 C CA . ASN A 1 244 ? -4.535 -11.895 -11.060 1.00 89.12 244 ASN A CA 1
ATOM 1968 C C . ASN A 1 244 ? -5.963 -12.221 -10.647 1.00 89.12 244 ASN A C 1
ATOM 1970 O O . ASN A 1 244 ? -6.789 -11.312 -10.528 1.00 89.12 244 ASN A O 1
ATOM 1974 N N . LEU A 1 245 ? -6.242 -13.508 -10.458 1.00 89.12 245 LEU A N 1
ATOM 1975 C CA . LEU A 1 245 ? -7.533 -13.986 -10.004 1.00 89.12 245 LEU A CA 1
ATOM 1976 C C . LEU A 1 245 ? -7.823 -13.478 -8.586 1.00 89.12 245 LEU A C 1
ATOM 1978 O O . LEU A 1 245 ? -8.850 -12.832 -8.384 1.00 89.12 245 LEU A O 1
ATOM 1982 N N . TRP A 1 246 ? -6.882 -13.655 -7.650 1.00 91.75 246 TRP A N 1
ATOM 1983 C CA . TRP A 1 246 ? -6.980 -13.109 -6.292 1.00 91.75 246 TRP A CA 1
ATOM 1984 C C . TRP A 1 246 ? -7.202 -11.594 -6.310 1.00 91.75 246 TRP A C 1
ATOM 1986 O O . TRP A 1 246 ? -8.160 -11.114 -5.713 1.00 91.75 246 TRP A O 1
ATOM 1996 N N . LEU A 1 247 ? -6.392 -10.836 -7.056 1.00 90.81 247 LEU A N 1
ATOM 1997 C CA . LEU A 1 247 ? -6.494 -9.376 -7.110 1.00 90.81 247 LEU A CA 1
ATOM 1998 C C . LEU A 1 247 ? -7.850 -8.915 -7.664 1.00 90.81 247 LEU A C 1
ATOM 2000 O O . LEU A 1 247 ? -8.433 -7.961 -7.155 1.00 90.81 247 LEU A O 1
ATOM 2004 N N . THR A 1 248 ? -8.361 -9.590 -8.694 1.00 89.75 248 THR A N 1
ATOM 2005 C CA . THR A 1 248 ? -9.641 -9.240 -9.326 1.00 89.75 248 THR A CA 1
ATOM 2006 C C . THR A 1 248 ? -10.821 -9.559 -8.411 1.00 89.75 248 THR A C 1
ATOM 2008 O O . THR A 1 248 ? -11.736 -8.746 -8.292 1.00 89.75 248 THR A O 1
ATOM 2011 N N . GLU A 1 249 ? -10.806 -10.708 -7.734 1.00 89.56 249 GLU A N 1
ATOM 2012 C CA . GLU A 1 249 ? -11.848 -11.050 -6.760 1.00 89.56 249 GLU A CA 1
ATOM 2013 C C . GLU A 1 249 ? -11.785 -10.167 -5.510 1.00 89.56 249 GLU A C 1
ATOM 2015 O O . GLU A 1 249 ? -12.823 -9.738 -5.008 1.00 89.56 249 GLU A O 1
ATOM 2020 N N . MET A 1 250 ? -10.582 -9.812 -5.054 1.00 90.38 250 MET A N 1
ATOM 2021 C CA . MET A 1 250 ? -10.378 -8.832 -3.989 1.00 90.38 250 MET A CA 1
ATOM 2022 C C . MET A 1 250 ? -10.972 -7.469 -4.348 1.00 90.38 250 MET A C 1
ATOM 2024 O O . MET A 1 250 ? -11.688 -6.879 -3.539 1.00 90.38 250 MET A O 1
ATOM 2028 N N . GLU A 1 251 ? -10.717 -6.977 -5.568 1.00 89.88 251 GLU A N 1
ATOM 2029 C CA . GLU A 1 251 ? -11.312 -5.729 -6.052 1.00 89.88 251 GLU A CA 1
ATOM 2030 C C . GLU A 1 251 ? -12.847 -5.805 -6.046 1.00 89.88 251 GLU A C 1
ATOM 2032 O O . GLU A 1 251 ? -13.474 -4.857 -5.590 1.00 89.88 251 GLU A O 1
ATOM 2037 N N . LYS A 1 252 ? -13.455 -6.923 -6.465 1.00 87.88 252 LYS A N 1
ATOM 2038 C CA . LYS A 1 252 ? -14.922 -7.091 -6.466 1.00 87.88 252 LYS A CA 1
ATOM 2039 C C . LYS A 1 252 ? -15.535 -7.147 -5.066 1.00 87.88 252 LYS A C 1
ATOM 2041 O O . LYS A 1 252 ? -16.625 -6.624 -4.865 1.00 87.88 252 LYS A O 1
ATOM 2046 N N . ARG A 1 253 ? -14.880 -7.821 -4.115 1.00 84.19 253 ARG A N 1
ATOM 2047 C CA . ARG A 1 253 ? -15.433 -8.021 -2.765 1.00 84.19 253 ARG A CA 1
ATOM 2048 C C . ARG A 1 253 ? -15.288 -6.795 -1.875 1.00 84.19 253 ARG A C 1
ATOM 2050 O O . ARG A 1 253 ? -16.194 -6.489 -1.110 1.00 84.19 253 ARG A O 1
ATOM 2057 N N . VAL A 1 254 ? -14.147 -6.112 -1.953 1.00 78.62 254 VAL A N 1
ATOM 2058 C CA . VAL A 1 254 ? -13.838 -4.983 -1.063 1.00 78.62 254 VAL A CA 1
ATOM 2059 C C . VAL A 1 254 ? -14.354 -3.655 -1.625 1.00 78.62 254 VAL A C 1
ATOM 2061 O O . VAL A 1 254 ? -14.614 -2.727 -0.861 1.00 78.62 254 VAL A O 1
ATOM 2064 N N . LEU A 1 255 ? -14.499 -3.538 -2.949 1.00 71.94 255 LEU A N 1
ATOM 2065 C CA . LEU A 1 255 ? -14.854 -2.290 -3.626 1.00 71.94 255 LEU A CA 1
ATOM 2066 C C . LEU A 1 255 ? -16.087 -2.501 -4.523 1.00 71.94 255 LEU A C 1
ATOM 2068 O O . LEU A 1 255 ? -15.918 -2.762 -5.716 1.00 71.94 255 LEU A O 1
ATOM 2072 N N . PRO A 1 256 ? -17.305 -2.419 -3.958 1.00 52.25 256 PRO A N 1
ATOM 2073 C CA . PRO A 1 256 ? -18.541 -2.470 -4.735 1.00 52.25 256 PRO A CA 1
ATOM 2074 C C . PRO A 1 256 ? -18.708 -1.261 -5.668 1.00 52.25 256 PRO A C 1
ATOM 2076 O O . PRO A 1 256 ? -18.190 -0.163 -5.344 1.00 52.25 256 PRO A O 1
#

pLDDT: mean 77.1, std 16.32, range [31.86, 94.75]

Secondary structure (DSSP, 8-state):
-PPPPHHHHHH-TT-S-SS---S-EEEETTTEEEESHHHHHHHHHHHHHHHHHHHHHHHHHTT-----------THHHHTTSS-SS--HHHHHHHHHIIIIIGGGHHHHHTSSHHHHHHHHHHHHHHS---HHHHHHHHHHHHHHHHHHHHHHHHHH-SSS-HHHHHHHHHHHHHHHHHHHHHHHHHHHHTT-------------BTTBSS--HHHHHHHHHHHHTTT-HHHHHHHHHS-HHHHHHHHHHHHHH--

Foldseek 3Di:
DADDAQVRQLPPPLRPDNVDRDDDWDDDPSRDIDDDPVRVLLVVLQVVQVVVVVVVVVCVVVPPDPPDDDDDDDPVVVVVPPVGRHQDPLLVVLLVCCVVQVLLLVLCQQLVDLVSLLVLLLVVLVRHPDDPVRSVVCSPVVSVVSNVVSVVCVVVRDPPSHSLVSNLVVLVVSVVLQVVLLVVVVVVVCVVDPDDDDDDDPQLQESVGNDHDPSLVSNLVSVVSCVVGPSSVVSCVPHDPSSVVSSVVSCVPVPD

Radius of gyration: 22.16 Å; chains: 1; bounding box: 60×64×45 Å

Organism: NCBI:txid483139

Sequence (256 aa):
VNPFGKKEILQDPRLSNKEYTKVPIALFHGEEQVNDSLEIVKRLCEKYHWKLSRQKEEKASLGEEASSSSSSSSPDLRRENERGGVLTPEEERDIKWVYENLVPLFPACMYQSFASSWRAFSYISSLSNFTPIERLLVRTAGPIVMRAVTRLNEKKRMKTGSPVQALSDACDEWMRRIREQNTKQHKTKKEEERKEEEVKKEIVLFHGGAAPDLADSVTLGFLRAMKESPSLREVRRVCDPSFNLWLTEMEKRVLP